Protein AF-0000000082998285 (afdb_homodimer)

Radius of gyration: 16.85 Å; Cα contacts (8 Å, |Δi|>4): 381; chains: 2; bounding box: 33×46×59 Å

Structure (mmCIF, N/CA/C/O backbone):
data_AF-0000000082998285-model_v1
#
loop_
_entity.id
_entity.type
_entity.pdbx_description
1 polymer 'ARF like GTPase 16'
#
loop_
_atom_site.group_PDB
_atom_site.id
_atom_site.type_symbol
_atom_site.label_atom_id
_atom_site.label_alt_id
_atom_site.label_comp_id
_atom_site.label_asym_id
_atom_site.label_entity_id
_atom_site.label_seq_id
_atom_site.pdbx_PDB_ins_code
_atom_site.Cartn_x
_atom_site.Cartn_y
_atom_site.Cartn_z
_atom_site.occupancy
_atom_site.B_iso_or_equiv
_atom_site.auth_seq_id
_atom_site.auth_comp_id
_atom_site.auth_asym_id
_atom_site.auth_atom_id
_atom_site.pdbx_PDB_model_num
ATOM 1 N N . MET A 1 1 ? 8.68 14.312 -29.672 1 20.17 1 MET A N 1
ATOM 2 C CA . MET A 1 1 ? 8.227 12.977 -29.281 1 20.17 1 MET A CA 1
ATOM 3 C C . MET A 1 1 ? 8.594 12.672 -27.844 1 20.17 1 MET A C 1
ATOM 5 O O . MET A 1 1 ? 9.781 12.602 -27.5 1 20.17 1 MET A O 1
ATOM 9 N N . GLY A 1 2 ? 8 13.211 -26.844 1 25.42 2 GLY A N 1
ATOM 10 C CA . GLY A 1 2 ? 8.289 13.148 -25.406 1 25.42 2 GLY A CA 1
ATOM 11 C C . GLY A 1 2 ? 8.438 11.727 -24.891 1 25.42 2 GLY A C 1
ATOM 12 O O . GLY A 1 2 ? 7.816 10.805 -25.422 1 25.42 2 GLY A O 1
ATOM 13 N N . PRO A 1 3 ? 9.656 11.297 -24.359 1 31 3 PRO A N 1
ATOM 14 C CA . PRO A 1 3 ? 9.938 9.906 -24.031 1 31 3 PRO A CA 1
ATOM 15 C C . PRO A 1 3 ? 8.766 9.219 -23.328 1 31 3 PRO A C 1
ATOM 17 O O . PRO A 1 3 ? 8.305 9.68 -22.281 1 31 3 PRO A O 1
ATOM 20 N N . ILE A 1 4 ? 7.668 9.031 -24 1 31.73 4 ILE A N 1
ATOM 21 C CA . ILE A 1 4 ? 6.578 8.188 -23.531 1 31.73 4 ILE A CA 1
ATOM 22 C C . ILE A 1 4 ? 7.145 6.984 -22.781 1 31.73 4 ILE A C 1
ATOM 24 O O . ILE A 1 4 ? 7.816 6.137 -23.375 1 31.73 4 ILE A O 1
ATOM 28 N N . TRP A 1 5 ? 7.766 7.266 -21.641 1 32.25 5 TRP A N 1
ATOM 29 C CA . TRP A 1 5 ? 8.156 6.234 -20.688 1 32.25 5 TRP A CA 1
ATOM 30 C C . TRP A 1 5 ? 7.285 4.988 -20.844 1 32.25 5 TRP A C 1
ATOM 32 O O . TRP A 1 5 ? 6.156 5.07 -21.328 1 32.25 5 TRP A O 1
ATOM 42 N N . HIS A 1 6 ? 7.809 3.764 -20.484 1 36.81 6 HIS A N 1
ATOM 43 C CA . HIS A 1 6 ? 7.754 2.314 -20.344 1 36.81 6 HIS A CA 1
ATOM 44 C C . HIS A 1 6 ? 6.434 1.878 -19.719 1 36.81 6 HIS A C 1
ATOM 46 O O . HIS A 1 6 ? 5.82 2.633 -18.953 1 36.81 6 HIS A O 1
ATOM 52 N N . SER A 1 7 ? 5.723 0.727 -20.125 1 41.59 7 SER A N 1
ATOM 53 C CA . SER A 1 7 ? 4.68 -0.276 -19.906 1 41.59 7 SER A CA 1
ATOM 54 C C . SER A 1 7 ? 4.527 -0.615 -18.438 1 41.59 7 SER A C 1
ATOM 56 O O . SER A 1 7 ? 5.312 -1.395 -17.891 1 41.59 7 SER A O 1
ATOM 58 N N . TYR A 1 8 ? 4.441 0.341 -17.688 1 43.94 8 TYR A N 1
ATOM 59 C CA . TYR A 1 8 ? 4.09 0.009 -16.312 1 43.94 8 TYR A CA 1
ATOM 60 C C . TYR A 1 8 ? 3.176 -1.21 -16.266 1 43.94 8 TYR A C 1
ATOM 62 O O . TYR A 1 8 ? 2.838 -1.697 -15.18 1 43.94 8 TYR A O 1
ATOM 70 N N . TYR A 1 9 ? 2.492 -1.484 -17.391 1 47.06 9 TYR A N 1
ATOM 71 C CA . TYR A 1 9 ? 1.429 -2.473 -17.531 1 47.06 9 TYR A CA 1
ATOM 72 C C . TYR A 1 9 ? 1.932 -3.869 -17.203 1 47.06 9 TYR A C 1
ATOM 74 O O . TYR A 1 9 ? 1.147 -4.82 -17.125 1 47.06 9 TYR A O 1
ATOM 82 N N . GLY A 1 10 ? 3.15 -3.838 -16.922 1 55.62 10 GLY A N 1
ATOM 83 C CA . GLY A 1 10 ? 3.596 -5.219 -16.797 1 55.62 10 GLY A CA 1
ATOM 84 C C . GLY A 1 10 ? 3.844 -5.629 -15.359 1 55.62 10 GLY A C 1
ATOM 85 O O . GLY A 1 10 ? 4.312 -6.738 -15.094 1 55.62 10 GLY A O 1
ATOM 86 N N . GLU A 1 11 ? 3.648 -4.551 -14.438 1 63.5 11 GLU A N 1
ATOM 87 C CA . GLU A 1 11 ? 4.082 -5.023 -13.125 1 63.5 11 GLU A CA 1
ATOM 88 C C . GLU A 1 11 ? 2.979 -5.824 -12.438 1 63.5 11 GLU A C 1
ATOM 90 O O . GLU A 1 11 ? 1.795 -5.516 -12.586 1 63.5 11 GLU A O 1
ATOM 95 N N . CYS A 1 12 ? 3.438 -6.789 -11.977 1 81 12 CYS A N 1
ATOM 96 C CA . CYS A 1 12 ? 2.562 -7.793 -11.375 1 81 12 CYS A CA 1
ATOM 97 C C . CYS A 1 12 ? 2.289 -7.473 -9.914 1 81 12 CYS A C 1
ATOM 99 O O . CYS A 1 12 ? 1.492 -8.156 -9.266 1 81 12 CYS A O 1
ATOM 101 N N . SER A 1 13 ? 2.912 -6.352 -9.398 1 92.62 13 SER A N 1
ATOM 102 C CA . SER A 1 13 ? 2.672 -5.867 -8.047 1 92.62 13 SER A CA 1
ATOM 103 C C . SER A 1 13 ? 2.477 -4.355 -8.023 1 92.62 13 SER A C 1
ATOM 105 O O . SER A 1 13 ? 2.797 -3.67 -8.992 1 92.62 13 SER A O 1
ATOM 107 N N . ALA A 1 14 ? 1.875 -3.863 -7.016 1 96.25 14 ALA A N 1
ATOM 108 C CA . ALA A 1 14 ? 1.722 -2.436 -6.746 1 96.25 14 ALA A CA 1
ATOM 109 C C . ALA A 1 14 ? 1.722 -2.156 -5.246 1 96.25 14 ALA A C 1
ATOM 111 O O . ALA A 1 14 ? 1.404 -3.037 -4.445 1 96.25 14 ALA A O 1
ATOM 112 N N . LEU A 1 15 ? 2.109 -0.97 -4.898 1 97.5 15 LEU A N 1
ATOM 113 C CA . LEU A 1 15 ? 2.18 -0.578 -3.494 1 97.5 15 LEU A CA 1
ATOM 114 C C . LEU A 1 15 ? 1.359 0.683 -3.24 1 97.5 15 LEU A C 1
ATOM 116 O O . LEU A 1 15 ? 1.441 1.646 -4.008 1 97.5 15 LEU A O 1
ATOM 120 N N . LEU A 1 16 ? 0.452 0.645 -2.279 1 98.19 16 LEU A N 1
ATOM 121 C CA . LEU A 1 16 ? -0.225 1.837 -1.78 1 98.19 16 LEU A CA 1
ATOM 122 C C . LEU A 1 16 ? 0.272 2.199 -0.384 1 98.19 16 LEU A C 1
ATOM 124 O O . LEU A 1 16 ? 0.322 1.344 0.503 1 98.19 16 LEU A O 1
ATOM 128 N N . PHE A 1 17 ? 0.727 3.383 -0.178 1 98.12 17 PHE A N 1
ATOM 129 C CA . PHE A 1 17 ? 1.186 3.908 1.103 1 98.12 17 PHE A CA 1
ATOM 130 C C . PHE A 1 17 ? 0.242 4.988 1.612 1 98.12 17 PHE A C 1
ATOM 132 O O . PHE A 1 17 ? 0.101 6.043 0.987 1 98.12 17 PHE A O 1
ATOM 139 N N . VAL A 1 18 ? -0.358 4.73 2.693 1 97.12 18 VAL A N 1
ATOM 140 C CA . VAL A 1 18 ? -1.381 5.629 3.215 1 97.12 18 VAL A CA 1
ATOM 141 C C . VAL A 1 18 ? -0.781 6.52 4.301 1 97.12 18 VAL A C 1
ATOM 143 O O . VAL A 1 18 ? -0.153 6.027 5.242 1 97.12 18 VAL A O 1
ATOM 146 N N . VAL A 1 19 ? -0.952 7.766 4.18 1 96.25 19 VAL A N 1
ATOM 147 C CA . VAL A 1 19 ? -0.502 8.781 5.125 1 96.25 19 VAL A CA 1
ATOM 148 C C . VAL A 1 19 ? -1.71 9.445 5.785 1 96.25 19 VAL A C 1
ATOM 150 O O . VAL A 1 19 ? -2.668 9.82 5.105 1 96.25 19 VAL A O 1
ATOM 153 N N . ASP A 1 20 ? -1.657 9.594 7.059 1 93.94 20 ASP A N 1
ATOM 154 C CA . ASP A 1 20 ? -2.689 10.336 7.773 1 93.94 20 ASP A CA 1
ATOM 155 C C . ASP A 1 20 ? -2.518 11.844 7.578 1 93.94 20 ASP A C 1
ATOM 157 O O . ASP A 1 20 ? -1.659 12.461 8.211 1 93.94 20 ASP A O 1
ATOM 161 N N . ALA A 1 21 ? -3.324 12.406 6.77 1 93.25 21 ALA A N 1
ATOM 162 C CA . ALA A 1 21 ? -3.199 13.82 6.422 1 93.25 21 ALA A CA 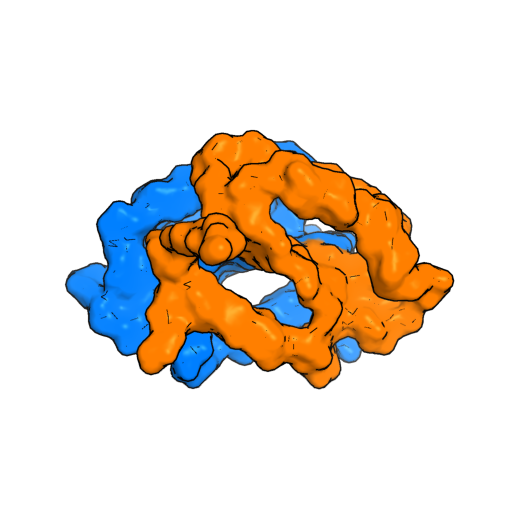1
ATOM 163 C C . ALA A 1 21 ? -3.795 14.703 7.516 1 93.25 21 ALA A C 1
ATOM 165 O O . ALA A 1 21 ? -3.646 15.93 7.48 1 93.25 21 ALA A O 1
ATOM 166 N N . ALA A 1 22 ? -4.461 14.133 8.492 1 91.75 22 ALA A N 1
ATOM 167 C CA . ALA A 1 22 ? -5.098 14.914 9.555 1 91.75 22 ALA A CA 1
ATOM 168 C C . ALA A 1 22 ? -4.133 15.148 10.711 1 91.75 22 ALA A C 1
ATOM 170 O O . ALA A 1 22 ? -4.441 15.898 11.641 1 91.75 22 ALA A O 1
ATOM 171 N N . ASP A 1 23 ? -2.943 14.586 10.648 1 91.44 23 ASP A N 1
ATOM 172 C CA . ASP A 1 23 ? -1.985 14.727 11.742 1 91.44 23 ASP A CA 1
ATOM 173 C C . ASP A 1 23 ? -0.609 15.133 11.219 1 91.44 23 ASP A C 1
ATOM 175 O O . ASP A 1 23 ? 0.275 14.281 11.062 1 91.44 23 ASP A O 1
ATOM 179 N N . PRO A 1 24 ? -0.449 16.422 11.109 1 91 24 PRO A N 1
ATOM 180 C CA . PRO A 1 24 ? 0.814 16.922 10.562 1 91 24 PRO A CA 1
ATOM 181 C C . PRO A 1 24 ? 2.023 16.5 11.398 1 91 24 PRO A C 1
ATOM 183 O O . PRO A 1 24 ? 3.148 16.469 10.891 1 91 24 PRO A O 1
ATOM 186 N N . THR A 1 25 ? 1.872 16.156 12.672 1 92.25 25 THR A N 1
ATOM 187 C CA . THR A 1 25 ? 2.988 15.797 13.539 1 92.25 25 THR A CA 1
ATOM 188 C C . THR A 1 25 ? 3.57 14.438 13.141 1 92.25 25 THR A C 1
ATOM 190 O O . THR A 1 25 ? 4.691 14.102 13.523 1 92.25 25 THR A O 1
ATOM 193 N N . GLN A 1 26 ? 2.828 13.68 12.383 1 91.19 26 GLN A N 1
ATOM 194 C CA . GLN A 1 26 ? 3.266 12.336 12.023 1 91.19 26 GLN A CA 1
ATOM 195 C C . GLN A 1 26 ? 3.74 12.281 10.578 1 91.19 26 GLN A C 1
ATOM 197 O O . GLN A 1 26 ? 4.285 11.266 10.133 1 91.19 26 GLN A O 1
ATOM 202 N N . VAL A 1 27 ? 3.611 13.367 9.828 1 93.06 27 VAL A N 1
ATOM 203 C CA . VAL A 1 27 ? 3.863 13.375 8.391 1 93.06 27 VAL A CA 1
ATOM 204 C C . VAL A 1 27 ? 5.348 13.125 8.125 1 93.06 27 VAL A C 1
ATOM 206 O O . VAL A 1 27 ? 5.699 12.383 7.199 1 93.06 27 VAL A O 1
ATOM 209 N N . SER A 1 28 ? 6.168 13.703 8.922 1 93.81 28 SER A N 1
ATOM 210 C CA . SER A 1 28 ? 7.605 13.508 8.742 1 93.81 28 SER A CA 1
ATOM 211 C C . SER A 1 28 ? 8 12.055 9.008 1 93.81 28 SER A C 1
ATOM 213 O O . SER A 1 28 ? 8.852 11.508 8.305 1 93.81 28 SER A O 1
ATOM 215 N N . SER A 1 29 ? 7.465 11.453 10.039 1 94.06 29 SER A N 1
ATOM 216 C CA . SER A 1 29 ? 7.711 10.039 10.312 1 94.06 29 SER A CA 1
ATOM 217 C C . SER A 1 29 ? 7.242 9.172 9.148 1 94.06 29 SER A C 1
ATOM 219 O O . SER A 1 29 ? 7.922 8.211 8.773 1 94.06 29 SER A O 1
ATOM 221 N N . SER A 1 30 ? 6.105 9.5 8.617 1 95.69 30 SER A N 1
ATOM 222 C CA . SER A 1 30 ? 5.578 8.773 7.465 1 95.69 30 SER A CA 1
ATOM 223 C C . SER A 1 30 ? 6.504 8.898 6.258 1 95.69 30 SER A C 1
ATOM 225 O O . SER A 1 30 ? 6.684 7.945 5.504 1 95.69 30 SER A O 1
ATOM 227 N N . CYS A 1 31 ? 7.027 10.07 6.109 1 96.88 31 CYS A N 1
ATOM 228 C CA . CYS A 1 31 ? 7.973 10.289 5.02 1 96.88 31 CYS A CA 1
ATOM 229 C C . CYS A 1 31 ? 9.164 9.352 5.137 1 96.88 31 CYS A C 1
ATOM 231 O O . CYS A 1 31 ? 9.555 8.719 4.156 1 96.88 31 CYS A O 1
ATOM 233 N N . VAL A 1 32 ? 9.766 9.242 6.285 1 96.25 32 VAL A N 1
ATOM 234 C CA . VAL A 1 32 ? 10.906 8.367 6.527 1 96.25 32 VAL A CA 1
ATOM 235 C C . VAL A 1 32 ? 10.523 6.918 6.227 1 96.25 32 VAL A C 1
ATOM 237 O O . VAL A 1 32 ? 11.297 6.176 5.621 1 96.25 32 VAL A O 1
ATOM 240 N N . GLN A 1 33 ? 9.383 6.555 6.641 1 96.5 33 GLN A N 1
ATOM 241 C CA . GLN A 1 33 ? 8.883 5.211 6.379 1 96.5 33 GLN A CA 1
ATOM 242 C C . GLN A 1 33 ? 8.797 4.934 4.883 1 96.5 33 GLN A C 1
ATOM 244 O O . GLN A 1 33 ? 9.312 3.918 4.402 1 96.5 33 GLN A O 1
ATOM 249 N N . LEU A 1 34 ? 8.203 5.887 4.16 1 97.38 34 LEU A N 1
ATOM 250 C CA . LEU A 1 34 ? 8.094 5.699 2.719 1 97.38 34 LEU A CA 1
ATOM 251 C C . LEU A 1 34 ? 9.477 5.621 2.074 1 97.38 34 LEU A C 1
ATOM 253 O O . LEU A 1 34 ? 9.719 4.754 1.231 1 97.38 34 LEU A O 1
ATOM 257 N N . LEU A 1 35 ? 10.352 6.492 2.471 1 97 35 LEU A N 1
ATOM 258 C CA . LEU A 1 35 ? 11.695 6.504 1.908 1 97 35 LEU A CA 1
ATOM 259 C C . LEU A 1 35 ? 12.391 5.164 2.139 1 97 35 LEU A C 1
ATOM 261 O O . LEU A 1 35 ? 13.102 4.672 1.263 1 97 35 LEU A O 1
ATOM 265 N N . SER A 1 36 ? 12.195 4.621 3.285 1 96.19 36 SER A N 1
ATOM 266 C CA . SER A 1 36 ? 12.797 3.322 3.584 1 96.19 36 SER A CA 1
ATOM 267 C C . SER A 1 36 ? 12.242 2.234 2.67 1 96.19 36 SER A C 1
ATOM 269 O O . SER A 1 36 ? 12.969 1.309 2.291 1 96.19 36 SER A O 1
ATOM 271 N N . VAL A 1 37 ? 11.008 2.279 2.344 1 95.88 37 VAL A N 1
ATOM 272 C CA . VAL A 1 37 ? 10.359 1.351 1.423 1 95.88 37 VAL A CA 1
ATOM 273 C C . VAL A 1 37 ? 10.938 1.527 0.02 1 95.88 37 VAL A C 1
ATOM 275 O O . VAL A 1 37 ? 11.336 0.552 -0.622 1 95.88 37 VAL A O 1
ATOM 278 N N . LEU A 1 38 ? 11.023 2.771 -0.374 1 96.31 38 LEU A N 1
ATOM 279 C CA . LEU A 1 38 ? 11.445 3.086 -1.734 1 96.31 38 LEU A CA 1
ATOM 280 C C . LEU A 1 38 ? 12.914 2.713 -1.946 1 96.31 38 LEU A C 1
ATOM 282 O O . LEU A 1 38 ? 13.352 2.537 -3.084 1 96.31 38 LEU A O 1
ATOM 286 N N . SER A 1 39 ? 13.586 2.596 -0.931 1 95.38 39 SER A N 1
ATOM 287 C CA . SER A 1 39 ? 15.008 2.289 -1.022 1 95.38 39 SER A CA 1
ATOM 288 C C . SER A 1 39 ? 15.242 0.792 -1.206 1 95.38 39 SER A C 1
ATOM 290 O O . SER A 1 39 ? 16.359 0.364 -1.493 1 95.38 39 SER A O 1
ATOM 292 N N . ALA A 1 40 ? 14.266 -0.034 -1.059 1 94.12 40 ALA A N 1
ATOM 293 C CA . ALA A 1 40 ? 14.383 -1.479 -1.239 1 94.12 40 ALA A CA 1
ATOM 294 C C . ALA A 1 40 ? 14.562 -1.835 -2.713 1 94.12 40 ALA A C 1
ATOM 296 O O . ALA A 1 40 ? 13.641 -1.652 -3.516 1 94.12 40 ALA A O 1
ATOM 297 N N . ALA A 1 41 ? 15.609 -2.492 -3.066 1 92.31 41 ALA A N 1
ATOM 298 C CA . ALA A 1 41 ? 15.992 -2.74 -4.453 1 92.31 41 ALA A CA 1
ATOM 299 C C . ALA A 1 41 ? 14.93 -3.561 -5.18 1 92.31 41 ALA A C 1
ATOM 301 O O . ALA A 1 41 ? 14.57 -3.256 -6.32 1 92.31 41 ALA A O 1
ATOM 302 N N . PRO A 1 42 ? 14.43 -4.559 -4.527 1 93.88 42 PRO A N 1
ATOM 303 C CA . PRO A 1 42 ? 13.453 -5.375 -5.254 1 93.88 42 PRO A CA 1
ATOM 304 C C . PRO A 1 42 ? 12.203 -4.59 -5.637 1 93.88 42 PRO A C 1
ATOM 306 O O . PRO A 1 42 ? 11.406 -5.055 -6.457 1 93.88 42 PRO A O 1
ATOM 309 N N . LEU A 1 43 ? 12.031 -3.482 -5.09 1 92.81 43 LEU A N 1
ATOM 310 C CA . LEU A 1 43 ? 10.836 -2.695 -5.352 1 92.81 43 LEU A CA 1
ATOM 311 C C . LEU A 1 43 ? 11.062 -1.718 -6.5 1 92.81 43 LEU A C 1
ATOM 313 O O . LEU A 1 43 ? 10.188 -0.92 -6.828 1 92.81 43 LEU A O 1
ATOM 317 N N . ALA A 1 44 ? 12.211 -2.004 -7.027 1 90.38 44 ALA A N 1
ATOM 318 C CA . ALA A 1 44 ? 12.508 -1.093 -8.133 1 90.38 44 ALA A CA 1
ATOM 319 C C . ALA A 1 44 ? 11.461 -1.208 -9.234 1 90.38 44 ALA A C 1
ATOM 321 O O . ALA A 1 44 ? 10.969 -2.303 -9.516 1 90.38 44 ALA A O 1
ATOM 322 N N . SER A 1 45 ? 10.828 -0.232 -9.68 1 89.69 45 SER A N 1
ATOM 323 C CA . SER A 1 45 ? 9.906 -0.087 -10.805 1 89.69 45 SER A CA 1
ATOM 324 C C . SER A 1 45 ? 8.477 -0.383 -10.383 1 89.69 45 SER A C 1
ATOM 326 O O . SER A 1 45 ? 7.543 -0.238 -11.18 1 89.69 45 SER A O 1
ATOM 328 N N . VAL A 1 46 ? 8.352 -1.058 -9.164 1 94.38 46 VAL A N 1
ATOM 329 C CA . VAL A 1 46 ? 6.996 -1.293 -8.672 1 94.38 46 VAL A CA 1
ATOM 330 C C . VAL A 1 46 ? 6.262 0.039 -8.516 1 94.38 46 VAL A C 1
ATOM 332 O O . VAL A 1 46 ? 6.73 0.932 -7.809 1 94.38 46 VAL A O 1
ATOM 335 N N . PRO A 1 47 ? 5.145 0.179 -9.172 1 96.31 47 PRO A N 1
ATOM 336 C CA . PRO A 1 47 ? 4.41 1.438 -9.023 1 96.31 47 PRO A CA 1
ATOM 337 C C . PRO A 1 47 ? 3.943 1.683 -7.59 1 96.31 47 PRO A C 1
ATOM 339 O O . PRO A 1 47 ? 3.506 0.749 -6.91 1 96.31 47 PRO A O 1
ATOM 342 N N . VAL A 1 48 ? 4.035 2.949 -7.164 1 97.25 48 VAL A N 1
ATOM 343 C CA . VAL A 1 48 ? 3.672 3.326 -5.801 1 97.25 48 VAL A CA 1
ATOM 344 C C . VAL A 1 48 ? 2.617 4.43 -5.836 1 97.25 48 VAL A C 1
ATOM 346 O O . VAL A 1 48 ? 2.781 5.434 -6.535 1 97.25 48 VAL A O 1
ATOM 349 N N . LEU A 1 49 ? 1.546 4.215 -5.176 1 98 49 LEU A N 1
ATOM 350 C CA . LEU A 1 49 ? 0.503 5.211 -4.969 1 98 49 LEU A CA 1
ATOM 351 C C . LEU A 1 49 ? 0.529 5.73 -3.533 1 98 49 LEU A C 1
ATOM 353 O O . LEU A 1 49 ? 0.34 4.961 -2.588 1 98 49 LEU A O 1
ATOM 357 N N . VAL A 1 50 ? 0.79 6.996 -3.332 1 98.38 50 VAL A N 1
ATOM 358 C CA . VAL A 1 50 ? 0.75 7.613 -2.012 1 98.38 50 VAL A CA 1
ATOM 359 C C . VAL A 1 50 ? -0.617 8.25 -1.78 1 98.38 50 VAL A C 1
ATOM 361 O O . VAL A 1 50 ? -1.052 9.102 -2.562 1 98.38 50 VAL A O 1
ATOM 364 N N . LEU A 1 51 ? -1.286 7.824 -0.791 1 97.62 51 LEU A N 1
ATOM 365 C CA . LEU A 1 51 ? -2.611 8.336 -0.455 1 97.62 51 LEU A CA 1
ATOM 366 C C . LEU A 1 51 ? -2.553 9.242 0.767 1 97.62 51 LEU A C 1
ATOM 368 O O . LEU A 1 51 ? -2.221 8.797 1.866 1 97.62 51 LEU A O 1
ATOM 372 N N . PHE A 1 52 ? -2.791 10.5 0.593 1 96.94 52 PHE A N 1
ATOM 373 C CA . PHE A 1 52 ? -3.07 11.367 1.735 1 96.94 52 PHE A CA 1
ATOM 374 C C . PHE A 1 52 ? -4.523 11.227 2.17 1 96.94 52 PHE A C 1
ATOM 376 O O . PHE A 1 52 ? -5.422 11.797 1.545 1 96.94 52 PHE A O 1
ATOM 383 N N . ASN A 1 53 ? -4.691 10.5 3.252 1 94.81 53 ASN A N 1
ATOM 384 C CA . ASN A 1 53 ? -6.02 10.078 3.688 1 94.81 53 ASN A CA 1
ATOM 385 C C . ASN A 1 53 ? -6.559 10.977 4.797 1 94.81 53 ASN A C 1
ATOM 387 O O . ASN A 1 53 ? -5.824 11.812 5.336 1 94.81 53 ASN A O 1
ATOM 391 N N . LYS A 1 54 ? -7.809 10.938 5.109 1 94.88 54 LYS A N 1
ATOM 392 C CA . LYS A 1 54 ? -8.539 11.68 6.133 1 94.88 54 LYS A CA 1
ATOM 393 C C . LYS A 1 54 ? -8.625 13.164 5.785 1 94.88 54 LYS A C 1
ATOM 395 O O . LYS A 1 54 ? -8.547 14.023 6.668 1 94.88 54 LYS A O 1
ATOM 400 N N . ILE A 1 55 ? -8.688 13.438 4.508 1 94.38 55 ILE A N 1
ATOM 401 C CA . ILE A 1 55 ? -8.742 14.828 4.082 1 94.38 55 ILE A CA 1
ATOM 402 C C . ILE A 1 55 ? -10.086 15.438 4.465 1 94.38 55 ILE A C 1
ATOM 404 O O . ILE A 1 55 ? -10.289 16.641 4.352 1 94.38 55 ILE A O 1
ATOM 408 N N . ASP A 1 56 ? -11.062 14.625 4.895 1 93.44 56 ASP A N 1
ATOM 409 C CA . ASP A 1 56 ? -12.359 15.094 5.371 1 93.44 56 ASP A CA 1
ATOM 410 C C . ASP A 1 56 ? -12.227 15.781 6.727 1 93.44 56 ASP A C 1
ATOM 412 O O . ASP A 1 56 ? -13.125 16.516 7.141 1 93.44 56 ASP A O 1
ATOM 416 N N . LEU A 1 57 ? -11.18 15.453 7.441 1 92.38 57 LEU A N 1
ATOM 417 C CA . LEU A 1 57 ? -10.984 16 8.781 1 92.38 57 LEU A CA 1
ATOM 418 C C . LEU A 1 57 ? -10.258 17.344 8.719 1 92.38 57 LEU A C 1
ATOM 420 O O . LEU A 1 57 ? -9.383 17.547 7.879 1 92.38 57 LEU A O 1
ATOM 424 N N . PRO A 1 58 ? -10.617 18.234 9.609 1 92.44 58 PRO A N 1
ATOM 425 C CA . PRO A 1 58 ? -9.922 19.531 9.656 1 92.44 58 PRO A CA 1
ATOM 426 C C . PRO A 1 58 ? -8.461 19.391 10.086 1 92.44 58 PRO A C 1
ATOM 428 O O . PRO A 1 58 ? -8.133 18.531 10.898 1 92.44 58 PRO A O 1
ATOM 431 N N . CYS A 1 59 ? -7.602 20.172 9.484 1 92.75 59 CYS A N 1
ATOM 432 C CA . CYS A 1 59 ? -6.18 20.266 9.789 1 92.75 59 CYS A CA 1
ATOM 433 C C . CYS A 1 59 ? -5.672 21.688 9.625 1 92.75 59 CYS A C 1
ATOM 435 O O . CYS A 1 59 ? -6.148 22.422 8.75 1 92.75 59 CYS A O 1
ATOM 437 N N . TYR A 1 60 ? -4.832 22.062 10.492 1 93.06 60 TYR A N 1
ATOM 438 C CA . TYR A 1 60 ? -4.309 23.422 10.422 1 93.06 60 TYR A CA 1
ATOM 439 C C . TYR A 1 60 ? -3.416 23.594 9.195 1 93.06 60 TYR A C 1
ATOM 441 O O . TYR A 1 60 ? -3.117 24.719 8.797 1 93.06 60 TYR A O 1
ATOM 449 N N . MET A 1 61 ? -2.934 22.578 8.57 1 93.81 61 MET A N 1
ATOM 450 C CA . MET A 1 61 ? -2.16 22.609 7.332 1 93.81 61 MET A CA 1
ATOM 451 C C . MET A 1 61 ? -3.02 22.188 6.145 1 93.81 61 MET A C 1
ATOM 453 O O . MET A 1 61 ? -3.834 21.266 6.258 1 93.81 61 MET A O 1
ATOM 457 N N . SER A 1 62 ? -2.814 22.891 5.043 1 94.12 62 SER A N 1
ATOM 458 C CA . SER A 1 62 ? -3.441 22.438 3.809 1 94.12 62 SER A CA 1
ATOM 459 C C . SER A 1 62 ? -2.791 21.156 3.299 1 94.12 62 SER A C 1
ATOM 461 O O . SER A 1 62 ? -1.687 20.812 3.721 1 94.12 62 SER A O 1
ATOM 463 N N . VAL A 1 63 ? -3.502 20.469 2.367 1 92 63 VAL A N 1
ATOM 464 C CA . VAL A 1 63 ? -2.947 19.25 1.787 1 92 63 VAL A CA 1
ATOM 465 C C . VAL A 1 63 ? -1.658 19.578 1.035 1 92 63 VAL A C 1
ATOM 467 O O . VAL A 1 63 ? -0.703 18.812 1.059 1 92 63 VAL A O 1
ATOM 470 N N . MET A 1 64 ? -1.67 20.734 0.404 1 94.56 64 MET A N 1
ATOM 471 C CA . MET A 1 64 ? -0.474 21.172 -0.308 1 94.56 64 MET A CA 1
ATOM 472 C C . MET A 1 64 ? 0.698 21.344 0.652 1 94.56 64 MET A C 1
ATOM 474 O O . MET A 1 64 ? 1.815 20.922 0.359 1 94.56 64 MET A O 1
ATOM 478 N N . GLU A 1 65 ? 0.461 21.953 1.744 1 96.25 65 GLU A N 1
ATOM 479 C CA . GLU A 1 65 ? 1.484 22.109 2.771 1 96.25 65 GLU A CA 1
ATOM 480 C C . GLU A 1 65 ? 1.951 20.766 3.305 1 96.25 65 GLU A C 1
ATOM 482 O O . GLU A 1 65 ? 3.143 20.562 3.545 1 96.25 65 GLU A O 1
ATOM 487 N N . MET A 1 66 ? 1.092 19.891 3.477 1 95.12 66 MET A N 1
ATOM 488 C CA . MET A 1 66 ? 1.429 18.562 3.961 1 95.12 66 MET A CA 1
ATOM 489 C C . MET A 1 66 ? 2.328 17.828 2.967 1 95.12 66 MET A C 1
ATOM 491 O O . MET A 1 66 ? 3.318 17.203 3.357 1 95.12 66 MET A O 1
ATOM 495 N N . LYS A 1 67 ? 1.95 17.922 1.704 1 96.31 67 LYS A N 1
ATOM 496 C CA . LYS A 1 67 ? 2.764 17.297 0.66 1 96.31 67 LYS A CA 1
ATOM 497 C C . LYS A 1 67 ? 4.176 17.875 0.652 1 96.31 67 LYS A C 1
ATOM 499 O O . LYS A 1 67 ? 5.148 17.156 0.442 1 96.31 67 LYS A O 1
ATOM 504 N N . SER A 1 68 ? 4.199 19.172 0.866 1 96.94 68 SER A N 1
ATOM 505 C CA . SER A 1 68 ? 5.5 19.828 0.95 1 96.94 68 SER A CA 1
ATOM 506 C C . SER A 1 68 ? 6.297 19.328 2.148 1 96.94 68 SER A C 1
ATOM 508 O O . SER A 1 68 ? 7.48 19 2.023 1 96.94 68 SER A O 1
ATOM 510 N N . LEU A 1 69 ? 5.621 19.281 3.311 1 95.69 69 LEU A N 1
ATOM 511 C CA . LEU A 1 69 ? 6.258 18.766 4.516 1 95.69 69 LEU A CA 1
ATOM 512 C C . LEU A 1 69 ? 6.703 17.328 4.32 1 95.69 69 LEU A C 1
ATOM 514 O O . LEU A 1 69 ? 7.738 16.906 4.848 1 95.69 69 LEU A O 1
ATOM 518 N N . PHE A 1 70 ? 6.016 16.562 3.529 1 96.88 70 PHE A N 1
ATOM 519 C CA . PHE A 1 70 ? 6.293 15.164 3.205 1 96.88 70 PHE A CA 1
ATOM 520 C C . PHE A 1 70 ? 7.387 15.055 2.15 1 96.88 70 PHE A C 1
ATOM 522 O O . PHE A 1 70 ? 7.816 13.953 1.801 1 96.88 70 PHE A O 1
ATOM 529 N N . HIS A 1 71 ? 7.82 16.141 1.559 1 97.12 71 HIS A N 1
ATOM 530 C CA . HIS A 1 71 ? 8.852 16.219 0.532 1 97.12 71 HIS A CA 1
ATOM 531 C C . HIS A 1 71 ? 8.461 15.422 -0.705 1 97.12 71 HIS A C 1
ATOM 533 O O . HIS A 1 71 ? 9.289 14.711 -1.28 1 97.12 71 HIS A O 1
ATOM 539 N N . MET A 1 72 ? 7.223 15.562 -1.063 1 97.06 72 MET A N 1
ATOM 540 C CA . MET A 1 72 ? 6.715 14.75 -2.166 1 97.06 72 MET A CA 1
ATOM 541 C C . MET A 1 72 ? 7.445 15.078 -3.465 1 97.06 72 MET A C 1
ATOM 543 O O . MET A 1 72 ? 7.746 14.18 -4.254 1 97.06 72 MET A O 1
ATOM 547 N N . GLN A 1 73 ? 7.695 16.344 -3.711 1 96.44 73 GLN A N 1
ATOM 548 C CA . GLN A 1 73 ? 8.391 16.734 -4.934 1 96.44 73 GLN A CA 1
ATOM 549 C C . GLN A 1 73 ? 9.766 16.078 -5.023 1 96.44 73 GLN A C 1
ATOM 551 O O . GLN A 1 73 ? 10.141 15.562 -6.078 1 96.44 73 GLN A O 1
ATOM 556 N N . ASP A 1 74 ? 10.508 16.062 -3.977 1 97.06 74 ASP A N 1
ATOM 557 C CA . ASP A 1 74 ? 11.82 15.43 -3.924 1 97.06 74 ASP A CA 1
ATOM 558 C C . ASP A 1 74 ? 11.711 13.922 -4.152 1 97.06 74 ASP A C 1
ATOM 560 O O . ASP A 1 74 ? 12.508 13.344 -4.883 1 97.06 74 ASP A O 1
ATOM 564 N N . ILE A 1 75 ? 10.742 13.336 -3.525 1 97 75 ILE A N 1
ATOM 565 C CA . ILE A 1 75 ? 10.539 11.898 -3.631 1 97 75 ILE A CA 1
ATOM 566 C C . ILE A 1 75 ? 10.227 11.523 -5.078 1 97 75 ILE A C 1
ATOM 568 O O . ILE A 1 75 ? 10.844 10.617 -5.641 1 97 75 ILE A O 1
ATOM 572 N N . VAL A 1 76 ? 9.352 12.25 -5.711 1 96.12 76 VAL A N 1
ATOM 573 C CA . VAL A 1 76 ? 8.953 11.969 -7.09 1 96.12 76 VAL A CA 1
ATOM 574 C C . VAL A 1 76 ? 10.156 12.133 -8.016 1 96.12 76 VAL A C 1
ATOM 576 O O . VAL A 1 76 ? 10.344 11.352 -8.953 1 96.12 76 VAL A O 1
ATOM 579 N N . SER A 1 77 ? 10.977 13.07 -7.754 1 95.75 77 SER A N 1
ATOM 580 C CA . SER A 1 77 ? 12.109 13.391 -8.617 1 95.75 77 SER A CA 1
ATOM 581 C C . SER A 1 77 ? 13.219 12.352 -8.484 1 95.75 77 SER A C 1
ATOM 583 O O . SER A 1 77 ? 13.969 12.117 -9.43 1 95.75 77 SER A O 1
ATOM 585 N N . CYS A 1 78 ? 13.312 11.688 -7.387 1 94.69 78 CYS A N 1
ATOM 586 C CA . CYS A 1 78 ? 14.469 10.836 -7.121 1 94.69 78 CYS A CA 1
ATOM 587 C C . CYS A 1 78 ? 14.094 9.367 -7.164 1 94.69 78 CYS A C 1
ATOM 589 O O . CYS A 1 78 ? 14.953 8.5 -7.34 1 94.69 78 CYS A O 1
ATOM 591 N N . ALA A 1 79 ? 12.852 9.07 -6.949 1 94.75 79 ALA A N 1
ATOM 592 C CA . ALA A 1 79 ? 12.414 7.672 -6.887 1 94.75 79 ALA A CA 1
ATOM 593 C C . ALA A 1 79 ? 12.594 6.984 -8.234 1 94.75 79 ALA A C 1
ATOM 595 O O . ALA A 1 79 ? 12.438 7.609 -9.289 1 94.75 79 ALA A O 1
ATOM 596 N N . THR A 1 80 ? 12.969 5.711 -8.234 1 94.5 80 THR A N 1
ATOM 597 C CA . THR A 1 80 ? 13.023 4.887 -9.438 1 94.5 80 THR A CA 1
ATOM 598 C C . THR A 1 80 ? 11.648 4.316 -9.766 1 94.5 80 THR A C 1
ATOM 600 O O . THR A 1 80 ? 11.391 3.926 -10.906 1 94.5 80 THR A O 1
ATOM 603 N N . GLN A 1 81 ? 10.859 4.25 -8.766 1 94.88 81 GLN A N 1
ATOM 604 C CA . GLN A 1 81 ? 9.492 3.771 -8.938 1 94.88 81 GLN A CA 1
ATOM 605 C C . GLN A 1 81 ? 8.594 4.859 -9.523 1 94.88 81 GLN A C 1
ATOM 607 O O . GLN A 1 81 ? 8.758 6.043 -9.211 1 94.88 81 GLN A O 1
ATOM 612 N N . PRO A 1 82 ? 7.676 4.512 -10.422 1 94.94 82 PRO A N 1
ATOM 613 C CA . PRO A 1 82 ? 6.602 5.461 -10.703 1 94.94 82 PRO A CA 1
ATOM 614 C C . PRO A 1 82 ? 5.781 5.812 -9.461 1 94.94 82 PRO A C 1
ATOM 616 O O . PRO A 1 82 ? 5.273 4.918 -8.781 1 94.94 82 PRO A O 1
ATOM 619 N N . ILE A 1 83 ? 5.605 7.102 -9.164 1 97.12 83 ILE A N 1
ATOM 620 C CA . ILE A 1 83 ? 4.895 7.539 -7.973 1 97.12 83 ILE A CA 1
ATOM 621 C C . ILE A 1 83 ? 3.672 8.359 -8.367 1 97.12 83 ILE A C 1
ATOM 623 O O . ILE A 1 83 ? 3.773 9.289 -9.18 1 97.12 83 ILE A O 1
ATOM 627 N N . THR A 1 84 ? 2.582 8.023 -7.926 1 97.25 84 THR A N 1
ATOM 628 C CA . THR A 1 84 ? 1.345 8.781 -8.062 1 97.25 84 THR A CA 1
ATOM 629 C C . THR A 1 84 ? 0.823 9.211 -6.695 1 97.25 84 THR A C 1
ATOM 631 O O . THR A 1 84 ? 1.014 8.508 -5.699 1 97.25 84 THR A O 1
ATOM 634 N N . ILE A 1 85 ? 0.185 10.391 -6.664 1 98 85 ILE A N 1
ATOM 635 C CA . ILE A 1 85 ? -0.326 10.938 -5.41 1 98 85 ILE A CA 1
ATOM 636 C C . ILE A 1 85 ? -1.83 11.172 -5.527 1 98 85 ILE A C 1
ATOM 638 O O . ILE A 1 85 ? -2.303 11.734 -6.516 1 98 85 ILE A O 1
ATOM 642 N N . LEU A 1 86 ? -2.545 10.781 -4.508 1 97.81 86 LEU A N 1
ATOM 643 C CA . LEU A 1 86 ? -3.977 11.055 -4.473 1 97.81 86 LEU A CA 1
ATOM 644 C C . LEU A 1 86 ? -4.41 11.484 -3.074 1 97.81 86 LEU A C 1
ATOM 646 O O . LEU A 1 86 ? -3.805 11.086 -2.078 1 97.81 86 LEU A O 1
ATOM 650 N N . GLU A 1 87 ? -5.43 12.312 -3.059 1 97.38 87 GLU A N 1
ATOM 651 C CA . GLU A 1 87 ? -6.105 12.711 -1.826 1 97.38 87 GLU A CA 1
ATOM 652 C C . GLU A 1 87 ? -7.379 11.898 -1.609 1 97.38 87 GLU A C 1
ATOM 654 O O . GLU A 1 87 ? -8.211 11.789 -2.512 1 97.38 87 GLU A O 1
ATOM 659 N N . THR A 1 88 ? -7.52 11.336 -0.352 1 96.44 88 THR A N 1
ATOM 660 C CA . THR A 1 88 ? -8.656 10.445 -0.15 1 96.44 88 THR A CA 1
ATOM 661 C C . THR A 1 88 ? -9.281 10.672 1.221 1 96.44 88 THR A C 1
ATOM 663 O O . THR A 1 88 ? -8.68 11.289 2.094 1 96.44 88 THR A O 1
ATOM 666 N N . SER A 1 89 ? -10.492 10.242 1.356 1 95.38 89 SER A N 1
ATOM 667 C CA . SER A 1 89 ? -11.195 10.039 2.615 1 95.38 89 SER A CA 1
ATOM 668 C C . SER A 1 89 ? -11.875 8.672 2.656 1 95.38 89 SER A C 1
ATOM 670 O O . SER A 1 89 ? -12.852 8.438 1.942 1 95.38 89 SER A O 1
ATOM 672 N N . ALA A 1 90 ? -11.391 7.797 3.479 1 91.88 90 ALA A N 1
ATOM 673 C CA . ALA A 1 90 ? -12 6.477 3.625 1 91.88 90 ALA A CA 1
ATOM 674 C C . ALA A 1 90 ? -13.398 6.582 4.23 1 91.88 90 ALA A C 1
ATOM 676 O O . ALA A 1 90 ? -14.234 5.695 4.031 1 91.88 90 ALA A O 1
ATOM 677 N N . ARG A 1 91 ? -13.578 7.609 4.895 1 90.56 91 ARG A N 1
ATOM 678 C CA . ARG A 1 91 ? -14.859 7.805 5.566 1 90.56 91 ARG A CA 1
ATOM 679 C C . ARG A 1 91 ? -15.93 8.266 4.586 1 90.56 91 ARG A C 1
ATOM 681 O O . ARG A 1 91 ? -17.031 7.699 4.543 1 90.56 91 ARG A O 1
ATOM 688 N N . ASP A 1 92 ? -15.602 9.25 3.723 1 92.5 92 ASP A N 1
ATOM 689 C CA . ASP A 1 92 ? -16.594 9.844 2.832 1 92.5 92 ASP A CA 1
ATOM 690 C C . ASP A 1 92 ? -16.5 9.25 1.427 1 92.5 92 ASP A C 1
ATOM 692 O O . ASP A 1 92 ? -17.344 9.523 0.57 1 92.5 92 ASP A O 1
ATOM 696 N N . GLY A 1 93 ? -15.484 8.578 1.181 1 91.62 93 GLY A N 1
ATOM 697 C CA . GLY A 1 93 ? -15.32 7.957 -0.125 1 91.62 93 GLY A CA 1
ATOM 698 C C . GLY A 1 93 ? -14.617 8.852 -1.127 1 91.62 93 GLY A C 1
ATOM 699 O O . GLY A 1 93 ? -14.469 8.484 -2.295 1 91.62 93 GLY A O 1
ATOM 700 N N . THR A 1 94 ? -14.211 10.008 -0.674 1 95 94 THR A N 1
ATOM 701 C CA . THR A 1 94 ? -13.508 10.93 -1.564 1 95 94 THR A CA 1
ATOM 702 C C . THR A 1 94 ? -12.234 10.289 -2.113 1 95 94 THR A C 1
ATOM 704 O O . THR A 1 94 ? -11.461 9.688 -1.362 1 95 94 THR A O 1
ATOM 707 N N . GLY A 1 95 ? -12.062 10.375 -3.527 1 96.25 95 GLY A N 1
ATOM 708 C CA . GLY A 1 95 ? -10.828 9.945 -4.164 1 96.25 95 GLY A CA 1
ATOM 709 C C . GLY A 1 95 ? -10.773 8.445 -4.418 1 96.25 95 GLY A C 1
ATOM 710 O O . GLY A 1 95 ? -9.891 7.961 -5.121 1 96.25 95 GLY A O 1
ATOM 711 N N . LEU A 1 96 ? -11.664 7.641 -3.914 1 93.62 96 LEU A N 1
ATOM 712 C CA . LEU A 1 96 ? -11.609 6.184 -3.99 1 93.62 96 LEU A CA 1
ATOM 713 C C . LEU A 1 96 ? -11.805 5.707 -5.426 1 93.62 96 LEU A C 1
ATOM 715 O O . LEU A 1 96 ? -11.195 4.715 -5.844 1 93.62 96 LEU A O 1
ATOM 719 N N . ALA A 1 97 ? -12.672 6.348 -6.102 1 94.69 97 ALA A N 1
ATOM 720 C CA . ALA A 1 97 ? -12.852 6.004 -7.508 1 94.69 97 ALA A CA 1
ATOM 721 C C . ALA A 1 97 ? -11.539 6.141 -8.281 1 94.69 97 ALA A C 1
ATOM 723 O O . ALA A 1 97 ? -11.211 5.297 -9.109 1 94.69 97 ALA A O 1
ATOM 724 N N . ASP A 1 98 ? -10.812 7.164 -8.039 1 96.69 98 ASP A N 1
ATOM 725 C CA . ASP A 1 98 ? -9.523 7.387 -8.688 1 96.69 98 ASP A CA 1
ATOM 726 C C . ASP A 1 98 ? -8.508 6.312 -8.289 1 96.69 98 ASP A C 1
ATOM 728 O O . ASP A 1 98 ? -7.684 5.895 -9.102 1 96.69 98 ASP A O 1
ATOM 732 N N . VAL A 1 99 ? -8.516 5.887 -7.078 1 95.94 99 VAL A N 1
ATOM 733 C CA . VAL A 1 99 ? -7.641 4.82 -6.602 1 95.94 99 VAL A CA 1
ATOM 734 C C . VAL A 1 99 ? -7.906 3.539 -7.387 1 95.94 99 VAL A C 1
ATOM 736 O O . VAL A 1 99 ? -6.977 2.887 -7.863 1 95.94 99 VAL A O 1
ATOM 739 N N . LEU A 1 100 ? -9.188 3.193 -7.52 1 93.31 100 LEU A N 1
ATOM 740 C CA . LEU A 1 100 ? -9.562 1.989 -8.25 1 93.31 100 LEU A CA 1
ATOM 741 C C . LEU A 1 100 ? -9.148 2.092 -9.719 1 93.31 100 LEU A C 1
ATOM 743 O O . LEU A 1 100 ? -8.656 1.12 -10.297 1 93.31 100 LEU A O 1
ATOM 747 N N . GLN A 1 101 ? -9.406 3.242 -10.242 1 93.88 101 GLN A N 1
ATOM 748 C CA . GLN A 1 101 ? -8.969 3.463 -11.617 1 93.88 101 GLN A CA 1
ATOM 749 C C . GLN A 1 101 ? -7.461 3.287 -11.75 1 93.88 101 GLN A C 1
ATOM 751 O O . GLN A 1 101 ? -6.984 2.686 -12.719 1 93.88 101 GLN A O 1
ATOM 756 N N . TRP A 1 102 ? -6.742 3.857 -10.836 1 94.81 102 TRP A N 1
ATOM 757 C CA . TRP A 1 102 ? -5.289 3.705 -10.82 1 94.81 102 TRP A CA 1
ATOM 758 C C . TRP A 1 102 ? -4.895 2.234 -10.75 1 94.81 102 TRP A C 1
ATOM 760 O O . TRP A 1 102 ? -4.008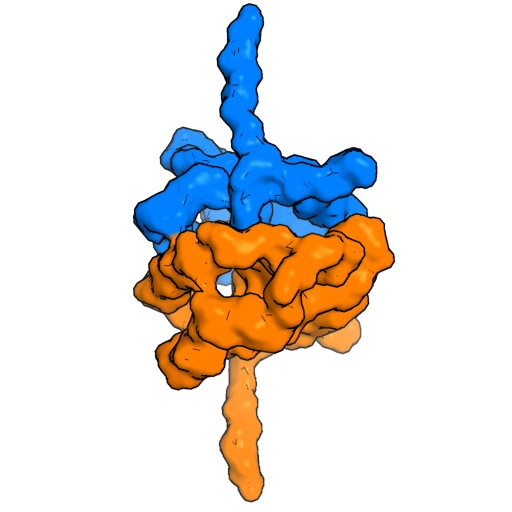 1.787 -11.477 1 94.81 102 TRP A O 1
ATOM 770 N N . LEU A 1 103 ? -5.516 1.444 -9.93 1 92.38 103 LEU A N 1
ATOM 771 C CA . LEU A 1 103 ? -5.227 0.022 -9.789 1 92.38 103 LEU A CA 1
ATOM 772 C C . LEU A 1 103 ? -5.48 -0.719 -11.094 1 92.38 103 LEU A C 1
ATOM 774 O O . LEU A 1 103 ? -4.676 -1.56 -11.508 1 92.38 103 LEU A O 1
ATOM 778 N N . ARG A 1 104 ? -6.559 -0.414 -11.688 1 89.62 104 ARG A N 1
ATOM 779 C CA . ARG A 1 104 ? -6.906 -1.053 -12.953 1 89.62 104 ARG A CA 1
ATOM 780 C C . ARG A 1 104 ? -5.883 -0.721 -14.031 1 89.62 104 ARG A C 1
ATOM 782 O O . ARG A 1 104 ? -5.496 -1.59 -14.812 1 89.62 104 ARG A O 1
ATOM 789 N N . ALA A 1 105 ? -5.492 0.55 -14.047 1 89.38 105 ALA A N 1
ATOM 790 C CA . ALA A 1 105 ? -4.535 0.998 -15.055 1 89.38 105 ALA A CA 1
ATOM 791 C C . ALA A 1 105 ? -3.164 0.371 -14.828 1 89.38 105 ALA A C 1
ATOM 793 O O . ALA A 1 105 ? -2.455 0.051 -15.789 1 89.38 105 ALA A O 1
ATOM 794 N N . THR A 1 106 ? -2.77 0.237 -13.57 1 86.88 106 THR A N 1
ATOM 795 C CA . THR A 1 106 ? -1.459 -0.284 -13.195 1 86.88 106 THR A CA 1
ATOM 796 C C . THR A 1 106 ? -1.369 -1.779 -13.484 1 86.88 106 THR A C 1
ATOM 798 O O . THR A 1 106 ? -0.313 -2.277 -13.883 1 86.88 106 THR A O 1
ATOM 801 N N . HIS A 1 107 ? -2.408 -2.594 -13.328 1 79.12 107 HIS A N 1
ATOM 802 C CA . HIS A 1 107 ? -2.377 -4.047 -13.469 1 79.12 107 HI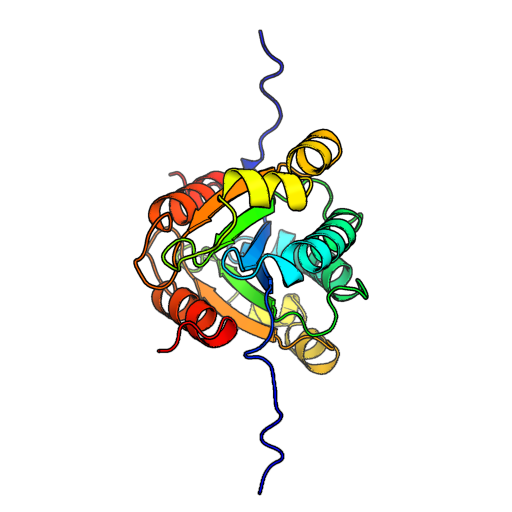S A CA 1
ATOM 803 C C . HIS A 1 107 ? -3.029 -4.488 -14.773 1 79.12 107 HIS A C 1
ATOM 805 O O . HIS A 1 107 ? -3.107 -5.684 -15.062 1 79.12 107 HIS A O 1
ATOM 811 N N . GLY A 1 108 ? -3.117 -3.633 -15.562 1 66.19 108 GLY A N 1
ATOM 812 C CA . GLY A 1 108 ? -3.592 -3.986 -16.891 1 66.19 108 GLY A CA 1
ATOM 813 C C . GLY A 1 108 ? -5.02 -4.492 -16.891 1 66.19 108 GLY A C 1
ATOM 814 O O . GLY A 1 108 ? -5.367 -5.371 -17.688 1 66.19 108 GLY A O 1
ATOM 815 N N . ASP A 1 109 ? -5.785 -4.352 -15.883 1 57.72 109 ASP A N 1
ATOM 816 C CA . ASP A 1 109 ? -7.172 -4.801 -15.922 1 57.72 109 ASP A CA 1
ATOM 817 C C . ASP A 1 109 ? -8.016 -3.895 -16.812 1 57.72 109 ASP A C 1
ATOM 819 O O . ASP A 1 109 ? -9.211 -3.721 -16.578 1 57.72 109 ASP A O 1
ATOM 823 N N . ASN A 1 110 ? -7.348 -3.143 -17.672 1 47.78 110 ASN A N 1
ATOM 824 C CA . ASN A 1 110 ? -8.078 -2.158 -18.453 1 47.78 110 ASN A CA 1
ATOM 825 C C . ASN A 1 110 ? -9.008 -2.826 -19.469 1 47.78 110 ASN A C 1
ATOM 827 O O . ASN A 1 110 ? -9.789 -2.152 -20.141 1 47.78 110 ASN A O 1
ATOM 831 N N . ASN A 1 111 ? -8.93 -4.098 -19.703 1 41.31 111 ASN A N 1
ATOM 832 C CA . ASN A 1 111 ? -9.773 -4.477 -20.828 1 41.31 111 ASN A CA 1
ATOM 833 C C . ASN A 1 111 ? -11.25 -4.492 -20.438 1 41.31 111 ASN A C 1
ATOM 835 O O . ASN A 1 111 ? -11.609 -4.922 -19.344 1 41.31 111 ASN A O 1
ATOM 839 N N . MET B 1 1 ? -8.016 -14.016 30.359 1 20.06 1 MET B N 1
ATOM 840 C CA . MET B 1 1 ? -7.988 -12.695 29.734 1 20.06 1 MET B CA 1
ATOM 841 C C . MET B 1 1 ? -6.926 -12.633 28.641 1 20.06 1 MET B C 1
ATOM 843 O O . MET B 1 1 ? -5.734 -12.797 28.922 1 20.06 1 MET B O 1
ATOM 847 N N . GLY B 1 2 ? -7.078 -13.234 27.5 1 24.66 2 GLY B N 1
ATOM 848 C CA . GLY B 1 2 ? -6.188 -13.336 26.359 1 24.66 2 GLY B CA 1
ATOM 849 C C . GLY B 1 2 ? -5.609 -12 25.938 1 24.66 2 GLY B C 1
ATOM 850 O O . GLY B 1 2 ? -6.277 -10.969 26.031 1 24.66 2 GLY B O 1
ATOM 851 N N . PRO B 1 3 ? -4.227 -11.805 26.016 1 30.64 3 PRO B N 1
ATOM 852 C CA . PRO B 1 3 ? -3.596 -10.492 25.859 1 30.64 3 PRO B CA 1
ATOM 853 C C . PRO B 1 3 ? -4.117 -9.727 24.641 1 30.64 3 PRO B C 1
ATOM 855 O O . PRO B 1 3 ? -4 -10.195 23.516 1 30.64 3 PRO B O 1
ATOM 858 N N . ILE B 1 4 ? -5.359 -9.43 24.547 1 31.53 4 ILE B N 1
ATOM 859 C CA . ILE B 1 4 ? -5.867 -8.508 23.531 1 31.53 4 ILE B CA 1
ATOM 860 C C . ILE B 1 4 ? -4.863 -7.387 23.312 1 31.53 4 ILE B C 1
ATOM 862 O O . ILE B 1 4 ? -4.633 -6.559 24.188 1 31.53 4 ILE B O 1
ATOM 866 N N . TRP B 1 5 ? -3.744 -7.723 22.797 1 31.64 5 TRP B N 1
ATOM 867 C CA . TRP B 1 5 ? -2.762 -6.75 22.328 1 31.64 5 TRP B CA 1
ATOM 868 C C . TRP B 1 5 ? -3.447 -5.477 21.844 1 31.64 5 TRP B C 1
ATOM 870 O O . TRP B 1 5 ? -4.578 -5.523 21.359 1 31.64 5 TRP B O 1
ATOM 880 N N . HIS B 1 6 ? -2.859 -4.316 22.016 1 36.56 6 HIS B N 1
ATOM 881 C CA . HIS B 1 6 ? -2.818 -2.859 22.078 1 36.56 6 HIS B CA 1
ATOM 882 C C . HIS B 1 6 ? -3.387 -2.234 20.812 1 36.56 6 HIS B C 1
ATOM 884 O O . HIS B 1 6 ? -3.693 -2.943 19.844 1 36.56 6 HIS B O 1
ATOM 890 N N . SER B 1 7 ? -2.506 -0.988 20.188 1 41.12 7 SER B N 1
ATOM 891 C CA . SER B 1 7 ? -2.312 0.375 19.703 1 41.12 7 SER B CA 1
ATOM 892 C C . SER B 1 7 ? -2.416 0.44 18.188 1 41.12 7 SER B C 1
ATOM 894 O O . SER B 1 7 ? -1.456 0.813 17.516 1 41.12 7 SER B O 1
ATOM 896 N N . TYR B 1 8 ? -2.848 -0.592 17.719 1 43.22 8 TYR B N 1
ATOM 897 C CA . TYR B 1 8 ? -2.65 -0.374 16.297 1 43.22 8 TYR B CA 1
ATOM 898 C C . TYR B 1 8 ? -3.283 0.94 15.852 1 43.22 8 TYR B C 1
ATOM 900 O O . TYR B 1 8 ? -3.145 1.343 14.695 1 43.22 8 TYR B O 1
ATOM 908 N N . TYR B 1 9 ? -4.352 1.309 16.5 1 46.72 9 TYR B N 1
ATOM 909 C CA . TYR B 1 9 ? -5.223 2.42 16.141 1 46.72 9 TYR B CA 1
ATOM 910 C C . TYR B 1 9 ? -4.43 3.715 16.016 1 46.72 9 TYR B C 1
ATOM 912 O O . TYR B 1 9 ? -4.957 4.73 15.555 1 46.72 9 TYR B O 1
ATOM 920 N N . GLY B 1 10 ? -3.213 3.578 16.484 1 54.59 10 GLY B N 1
ATOM 921 C CA . GLY B 1 10 ? -2.523 4.855 16.578 1 54.59 10 GLY B CA 1
ATOM 922 C C . GLY B 1 10 ? -1.643 5.141 15.375 1 54.59 10 GLY B C 1
ATOM 923 O O . GLY B 1 10 ? -0.907 6.129 15.352 1 54.59 10 GLY B O 1
ATOM 924 N N . GLU B 1 11 ? -1.646 4.035 14.43 1 63.16 11 GLU B N 1
ATOM 925 C CA . GLU B 1 11 ? -0.618 4.344 13.438 1 63.16 11 GLU B CA 1
ATOM 926 C C . GLU B 1 11 ? -1.137 5.328 12.391 1 63.16 11 GLU B C 1
ATOM 928 O O . GLU B 1 11 ? -2.303 5.262 12 1 63.16 11 GLU B O 1
ATOM 933 N N . CYS B 1 12 ? -0.369 6.156 12.195 1 81.25 12 CYS B N 1
ATOM 934 C CA . CYS B 1 12 ? -0.672 7.297 11.336 1 81.25 12 CYS B CA 1
ATOM 935 C C . CYS B 1 12 ? -0.378 6.973 9.875 1 81.25 12 CYS B C 1
ATOM 937 O O . CYS B 1 12 ? -0.684 7.766 8.984 1 81.25 12 CYS B O 1
ATOM 939 N N . SER B 1 13 ? 0.15 5.691 9.633 1 92.94 13 SER B N 1
ATOM 940 C CA . SER B 1 13 ? 0.396 5.211 8.281 1 92.94 13 SER B CA 1
ATOM 941 C C . SER B 1 13 ? -0.078 3.771 8.109 1 92.94 13 SER B C 1
ATOM 943 O O . SER B 1 13 ? -0.326 3.072 9.094 1 92.94 13 SER B O 1
ATOM 945 N N . ALA B 1 14 ? -0.306 3.367 6.922 1 96.25 14 ALA B N 1
ATOM 946 C CA . ALA B 1 14 ? -0.63 1.991 6.555 1 96.25 14 ALA B CA 1
ATOM 947 C C . ALA B 1 14 ? -0.082 1.651 5.172 1 96.25 14 ALA B C 1
ATOM 949 O O . ALA B 1 14 ? 0.142 2.543 4.348 1 96.25 14 ALA B O 1
ATOM 950 N N . LEU B 1 15 ? 0.149 0.393 4.957 1 97.5 15 LEU B N 1
ATOM 951 C CA . LEU B 1 15 ? 0.693 -0.071 3.686 1 97.5 15 LEU B CA 1
ATOM 952 C C . LEU B 1 15 ? -0.204 -1.137 3.066 1 97.5 15 LEU B C 1
ATOM 954 O O . LEU B 1 15 ? -0.656 -2.053 3.758 1 97.5 15 LEU B O 1
ATOM 958 N N . LEU B 1 16 ? -0.598 -0.946 1.817 1 98.19 16 LEU B N 1
ATOM 959 C CA . LEU B 1 16 ? -1.249 -1.991 1.034 1 98.19 16 LEU B CA 1
ATOM 960 C C . LEU B 1 16 ? -0.318 -2.516 -0.054 1 98.19 16 LEU B C 1
ATOM 962 O O . LEU B 1 16 ? 0.265 -1.732 -0.808 1 98.19 16 LEU B O 1
ATOM 966 N N . PHE B 1 17 ? -0.094 -3.77 -0.117 1 98.12 17 PHE B N 1
ATOM 967 C CA . PHE B 1 17 ? 0.722 -4.438 -1.125 1 98.12 17 PHE B CA 1
ATOM 968 C C . PHE B 1 17 ? -0.138 -5.32 -2.021 1 98.12 17 PHE B C 1
ATOM 970 O O . PHE B 1 17 ? -0.74 -6.289 -1.555 1 98.12 17 PHE B O 1
ATOM 977 N N . VAL B 1 18 ? -0.164 -4.996 -3.238 1 97.12 18 VAL B N 1
ATOM 978 C CA . VAL B 1 18 ? -1.049 -5.684 -4.172 1 97.12 18 VAL B CA 1
ATOM 979 C C . VAL B 1 18 ? -0.26 -6.73 -4.957 1 97.12 18 VAL B C 1
ATOM 981 O O . VAL B 1 18 ? 0.782 -6.422 -5.539 1 97.12 18 VAL B O 1
ATOM 984 N N . VAL B 1 19 ? -0.729 -7.902 -4.973 1 96.19 19 VAL B N 1
ATOM 985 C CA . VAL B 1 19 ? -0.159 -9.031 -5.699 1 96.19 19 VAL B CA 1
ATOM 986 C C . VAL B 1 19 ? -1.104 -9.453 -6.82 1 96.19 19 VAL B C 1
ATOM 988 O O . VAL B 1 19 ? -2.311 -9.594 -6.605 1 96.19 19 VAL B O 1
ATOM 991 N N . ASP B 1 20 ? -0.564 -9.664 -7.977 1 93.88 20 ASP B N 1
ATOM 992 C CA . ASP B 1 20 ? -1.348 -10.211 -9.078 1 93.88 20 ASP B CA 1
ATOM 993 C C . ASP B 1 20 ? -1.593 -11.703 -8.898 1 93.88 20 ASP B C 1
ATOM 995 O O . ASP B 1 20 ? -0.705 -12.523 -9.156 1 93.88 20 ASP B O 1
ATOM 999 N N . ALA B 1 21 ? -2.762 -12.062 -8.516 1 93.25 21 ALA B N 1
ATOM 1000 C CA . ALA B 1 21 ? -3.09 -13.453 -8.211 1 93.25 21 ALA B CA 1
ATOM 1001 C C . ALA B 1 21 ? -3.367 -14.242 -9.484 1 93.25 21 ALA B C 1
ATOM 1003 O O . ALA B 1 21 ? -3.514 -15.461 -9.445 1 93.25 21 ALA B O 1
ATOM 1004 N N . ALA B 1 22 ? -3.428 -13.57 -10.625 1 91.69 22 ALA B N 1
ATOM 1005 C CA . ALA B 1 22 ? -3.729 -14.25 -11.883 1 91.69 22 ALA B CA 1
ATOM 1006 C C . ALA B 1 22 ? -2.451 -14.742 -12.555 1 91.69 22 ALA B C 1
ATOM 1008 O O . ALA B 1 22 ? -2.51 -15.453 -13.562 1 91.69 22 ALA B O 1
ATOM 1009 N N . ASP B 1 23 ? -1.307 -14.445 -12.008 1 91.38 23 ASP B N 1
ATOM 1010 C CA . ASP B 1 23 ? -0.044 -14.836 -12.625 1 91.38 23 ASP B CA 1
ATOM 1011 C C . ASP B 1 23 ? 0.885 -15.492 -11.609 1 91.38 23 ASP B C 1
ATOM 1013 O O . ASP B 1 23 ? 1.785 -14.844 -11.07 1 91.38 23 ASP B O 1
ATOM 1017 N N . PRO B 1 24 ? 0.72 -16.797 -11.492 1 91.12 24 PRO B N 1
ATOM 1018 C CA . PRO B 1 24 ? 1.521 -17.531 -10.508 1 91.12 24 PRO B CA 1
ATOM 1019 C C . PRO B 1 24 ? 3.021 -17.406 -10.758 1 91.12 24 PRO B C 1
ATOM 1021 O O . PRO B 1 24 ? 3.822 -17.578 -9.836 1 91.12 24 PRO B O 1
ATOM 1024 N N . THR B 1 25 ? 3.471 -17.062 -11.961 1 92.25 25 THR B N 1
ATOM 1025 C CA . THR B 1 25 ? 4.891 -16.984 -12.281 1 92.25 25 THR B CA 1
ATOM 1026 C C . THR B 1 25 ? 5.527 -15.766 -11.625 1 92.25 25 THR B C 1
ATOM 1028 O O . THR B 1 25 ? 6.75 -15.688 -11.5 1 92.25 25 THR B O 1
ATOM 1031 N N . GLN B 1 26 ? 4.727 -14.844 -11.211 1 91.06 26 GLN B N 1
ATOM 1032 C CA . GLN B 1 26 ? 5.25 -13.602 -10.648 1 91.06 26 GLN B CA 1
ATOM 1033 C C . GLN B 1 26 ? 5.098 -13.578 -9.133 1 91.06 26 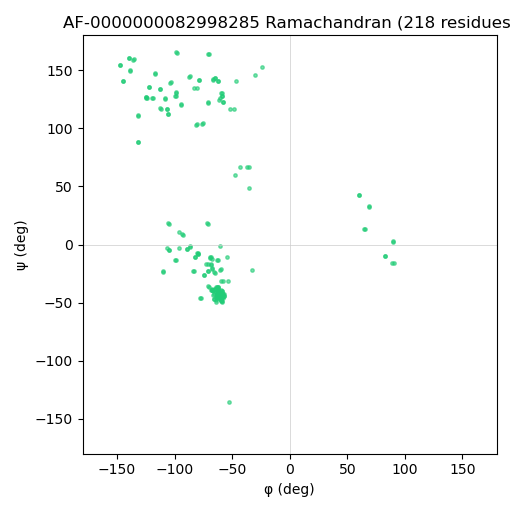GLN B C 1
ATOM 1035 O O . GLN B 1 26 ? 5.613 -12.68 -8.461 1 91.06 26 GLN B O 1
ATOM 1040 N N . VAL B 1 27 ? 4.445 -14.586 -8.531 1 92.88 27 VAL B N 1
ATOM 1041 C CA . VAL B 1 27 ? 4.086 -14.578 -7.117 1 92.88 27 VAL B CA 1
ATOM 1042 C C . VAL B 1 27 ? 5.352 -14.633 -6.262 1 92.88 27 VAL B C 1
ATOM 1044 O O . VAL B 1 27 ? 5.449 -13.938 -5.246 1 92.88 27 VAL B O 1
ATOM 1047 N N . SER B 1 28 ? 6.297 -15.391 -6.688 1 93.62 28 SER B N 1
ATOM 1048 C CA . SER B 1 28 ? 7.543 -15.492 -5.934 1 93.62 28 SER B CA 1
ATOM 1049 C C . SER B 1 28 ? 8.305 -14.172 -5.945 1 93.62 28 SER B C 1
ATOM 1051 O O . SER B 1 28 ? 8.898 -13.781 -4.934 1 93.62 28 SER B O 1
ATOM 1053 N N . SER B 1 29 ? 8.375 -13.523 -7.086 1 94.06 29 SER B N 1
ATOM 1054 C CA . SER B 1 29 ? 9 -12.203 -7.164 1 94.06 29 SER B CA 1
ATOM 1055 C C . SER B 1 29 ? 8.297 -11.203 -6.254 1 94.06 29 SER B C 1
ATOM 1057 O O . SER B 1 29 ? 8.953 -10.398 -5.59 1 94.06 29 SER B O 1
ATOM 1059 N N . SER B 1 30 ? 7 -11.266 -6.246 1 95.62 30 SER B N 1
ATOM 1060 C CA . SER B 1 30 ? 6.219 -10.391 -5.375 1 95.62 30 SER B CA 1
ATOM 1061 C C . SER B 1 30 ? 6.523 -10.664 -3.906 1 95.62 30 SER B C 1
ATOM 1063 O O . SER B 1 30 ? 6.578 -9.734 -3.098 1 95.62 30 SER B O 1
ATOM 1065 N N . CYS B 1 31 ? 6.684 -11.898 -3.613 1 96.81 31 CYS B N 1
ATOM 1066 C CA . CYS B 1 31 ? 7.035 -12.273 -2.248 1 96.81 31 CYS B CA 1
ATOM 1067 C C . CYS B 1 31 ? 8.344 -11.609 -1.822 1 96.81 31 CYS B C 1
ATOM 1069 O O . CYS B 1 31 ? 8.422 -11.031 -0.741 1 96.81 31 CYS B O 1
ATOM 1071 N N . VAL B 1 32 ? 9.367 -11.688 -2.617 1 96.19 32 VAL B N 1
ATOM 1072 C CA . VAL B 1 32 ? 10.664 -11.078 -2.338 1 96.19 32 VAL B CA 1
ATOM 1073 C C . VAL B 1 32 ? 10.5 -9.57 -2.154 1 96.19 32 VAL B C 1
ATOM 1075 O O . VAL B 1 32 ? 11.102 -8.984 -1.251 1 96.19 32 VAL B O 1
ATOM 1078 N N . GLN B 1 33 ? 9.734 -8.992 -2.977 1 96.5 33 GLN B N 1
ATOM 1079 C CA . GLN B 1 33 ? 9.469 -7.562 -2.885 1 96.5 33 GLN B CA 1
ATOM 1080 C C . GLN B 1 33 ? 8.844 -7.207 -1.537 1 96.5 33 GLN B C 1
ATOM 1082 O O . GLN B 1 33 ? 9.312 -6.297 -0.851 1 96.5 33 GLN B O 1
ATOM 1087 N N . LEU B 1 34 ? 7.816 -7.984 -1.169 1 97.38 34 LEU B N 1
ATOM 1088 C CA . LEU B 1 34 ? 7.172 -7.707 0.111 1 97.38 34 LEU B CA 1
ATOM 1089 C C . LEU B 1 34 ? 8.156 -7.895 1.264 1 97.38 34 LEU B C 1
ATOM 1091 O O . LEU B 1 34 ? 8.211 -7.062 2.172 1 97.38 34 LEU B O 1
ATOM 1095 N N . LEU B 1 35 ? 8.906 -8.938 1.229 1 96.94 35 LEU B N 1
ATOM 1096 C CA . LEU B 1 35 ? 9.875 -9.211 2.289 1 96.94 35 LEU B CA 1
ATOM 1097 C C . LEU B 1 35 ? 10.867 -8.062 2.424 1 96.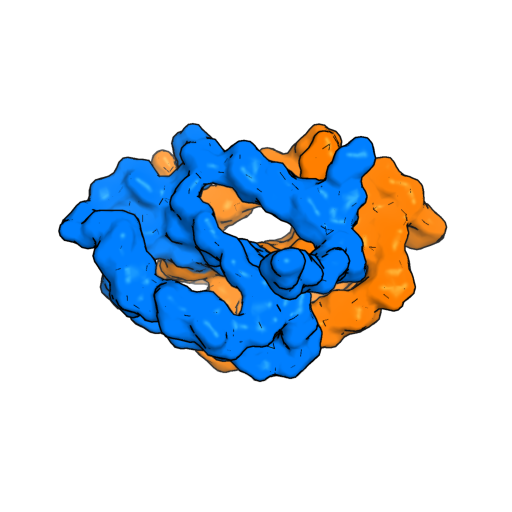94 35 LEU B C 1
ATOM 1099 O O . LEU B 1 35 ? 11.25 -7.691 3.535 1 96.94 35 LEU B O 1
ATOM 1103 N N . SER B 1 36 ? 11.289 -7.559 1.327 1 96.12 36 SER B N 1
ATOM 1104 C CA . SER B 1 36 ? 12.219 -6.434 1.355 1 96.12 36 SER B CA 1
ATOM 1105 C C . SER B 1 36 ? 11.594 -5.211 2.014 1 96.12 36 SER B C 1
ATOM 1107 O O . SER B 1 36 ? 12.273 -4.441 2.693 1 96.12 36 SER B O 1
ATOM 1109 N N . VAL B 1 37 ? 10.336 -4.977 1.798 1 95.88 37 VAL B N 1
ATOM 1110 C CA . VAL B 1 37 ? 9.586 -3.889 2.414 1 95.88 37 VAL B CA 1
ATOM 1111 C C . VAL B 1 37 ? 9.484 -4.117 3.92 1 95.88 37 VAL B C 1
ATOM 1113 O O . VAL B 1 37 ? 9.781 -3.221 4.711 1 95.88 37 VAL B O 1
ATOM 1116 N N . LEU B 1 38 ? 9.133 -5.328 4.254 1 96.31 38 LEU B N 1
ATOM 1117 C CA . LEU B 1 38 ? 8.891 -5.66 5.656 1 96.31 38 LEU B CA 1
ATOM 1118 C C . LEU B 1 38 ? 10.18 -5.594 6.465 1 96.31 38 LEU B C 1
ATOM 1120 O O . LEU B 1 38 ? 10.141 -5.461 7.691 1 96.31 38 LEU B O 1
ATOM 1124 N N . SER B 1 39 ? 11.211 -5.68 5.824 1 95.38 39 SER B N 1
ATOM 1125 C CA . SER B 1 39 ? 12.5 -5.676 6.504 1 95.38 39 SER B CA 1
ATOM 1126 C C . SER B 1 39 ? 12.953 -4.258 6.836 1 95.38 39 SER B C 1
ATOM 1128 O O . SER B 1 39 ? 13.914 -4.062 7.578 1 95.38 39 SER B O 1
ATOM 1130 N N . ALA B 1 40 ? 12.32 -3.256 6.34 1 94.12 40 ALA B N 1
ATOM 1131 C CA . ALA B 1 40 ? 12.656 -1.862 6.613 1 94.12 40 ALA B CA 1
ATOM 1132 C C . ALA B 1 40 ? 12.289 -1.482 8.047 1 94.12 40 ALA B C 1
ATOM 1134 O O . ALA B 1 40 ? 11.109 -1.436 8.398 1 94.12 40 ALA B O 1
ATOM 1135 N N . ALA B 1 41 ? 13.227 -1.03 8.82 1 92.44 41 ALA B N 1
ATOM 1136 C CA . ALA B 1 41 ? 13.062 -0.799 10.258 1 92.44 41 ALA B CA 1
ATOM 1137 C C . ALA B 1 41 ? 11.992 0.257 10.523 1 92.44 41 ALA B C 1
ATOM 1139 O O . ALA B 1 41 ? 11.148 0.087 11.406 1 92.44 41 ALA B O 1
ATOM 1140 N N . PRO B 1 42 ? 12.008 1.316 9.773 1 94 42 PRO B N 1
ATOM 1141 C CA . PRO B 1 42 ? 11.016 2.352 10.07 1 94 42 PRO B CA 1
ATOM 1142 C C . PRO B 1 42 ? 9.586 1.861 9.891 1 94 42 PRO B C 1
ATOM 1144 O O . PRO B 1 42 ? 8.641 2.518 10.344 1 94 42 PRO B O 1
ATOM 1147 N N . LEU B 1 43 ? 9.43 0.773 9.281 1 92.94 43 LEU B N 1
ATOM 1148 C CA . LEU B 1 43 ? 8.094 0.27 9 1 92.94 43 LEU B CA 1
ATOM 1149 C C . LEU B 1 43 ? 7.629 -0.682 10.102 1 92.94 43 LEU B C 1
ATOM 1151 O O . LEU B 1 43 ? 6.547 -1.264 10.008 1 92.94 43 LEU B O 1
ATOM 1155 N N . ALA B 1 44 ? 8.492 -0.606 11.055 1 90.31 44 ALA B N 1
ATOM 1156 C CA . ALA B 1 44 ? 8.117 -1.507 12.148 1 90.31 44 ALA B CA 1
ATOM 1157 C C . ALA B 1 44 ? 6.766 -1.127 12.734 1 90.31 44 ALA B C 1
ATOM 1159 O O . ALA B 1 44 ? 6.441 0.058 12.852 1 90.31 44 ALA B O 1
ATOM 1160 N N . SER B 1 45 ? 5.812 -1.929 12.82 1 89.69 45 SER B N 1
ATOM 1161 C CA . SER B 1 45 ? 4.508 -1.824 13.469 1 89.69 45 SER B CA 1
ATOM 1162 C C . SER B 1 45 ? 3.463 -1.255 12.508 1 89.69 45 SER B C 1
ATOM 1164 O O . SER B 1 45 ? 2.281 -1.17 12.852 1 89.69 45 SER B O 1
ATOM 1166 N N . VAL B 1 46 ? 3.988 -0.634 11.383 1 94.5 46 VAL B N 1
ATOM 1167 C CA . VAL B 1 46 ? 3.031 -0.143 10.391 1 94.5 46 VAL B CA 1
ATOM 1168 C C . VAL B 1 46 ? 2.166 -1.297 9.898 1 94.5 46 VAL B C 1
ATOM 1170 O O . VAL B 1 46 ? 2.684 -2.299 9.391 1 94.5 46 VAL B O 1
ATOM 1173 N N . PRO B 1 47 ? 0.877 -1.175 10.039 1 96.31 47 PRO B N 1
ATOM 1174 C CA . PRO B 1 47 ? 0.02 -2.258 9.555 1 96.31 47 PRO B CA 1
ATOM 1175 C C . PRO B 1 47 ? 0.13 -2.463 8.047 1 96.31 47 PRO B C 1
ATOM 1177 O O . PRO B 1 47 ? 0.214 -1.492 7.289 1 96.31 47 PRO B O 1
ATOM 1180 N N . VAL B 1 48 ? 0.111 -3.732 7.637 1 97.31 48 VAL B N 1
ATOM 1181 C CA . VAL B 1 48 ? 0.259 -4.086 6.23 1 97.31 48 VAL B CA 1
ATOM 1182 C C . VAL B 1 48 ? -0.925 -4.941 5.785 1 97.31 48 VAL B C 1
ATOM 1184 O O . VAL B 1 48 ? -1.277 -5.918 6.445 1 97.31 48 VAL B O 1
ATOM 1187 N N . LEU B 1 49 ? -1.564 -4.535 4.758 1 98.06 49 LEU B N 1
ATOM 1188 C CA . LEU B 1 49 ? -2.615 -5.301 4.098 1 98.06 49 LEU B CA 1
ATOM 1189 C C . LEU B 1 49 ? -2.121 -5.875 2.773 1 98.06 49 LEU B C 1
ATOM 1191 O O . LEU B 1 49 ? -1.751 -5.129 1.866 1 98.06 49 LEU B O 1
ATOM 1195 N N . VAL B 1 50 ? -2.072 -7.18 2.637 1 98.38 50 VAL B N 1
ATOM 1196 C CA . VAL B 1 50 ? -1.703 -7.836 1.386 1 98.38 50 VAL B CA 1
ATOM 1197 C C . VAL B 1 50 ? -2.961 -8.18 0.593 1 98.38 50 VAL B C 1
ATOM 1199 O O . VAL B 1 50 ? -3.842 -8.883 1.091 1 98.38 50 VAL B O 1
ATOM 1202 N N . LEU B 1 51 ? -3.062 -7.668 -0.571 1 97.62 51 LEU B N 1
ATOM 1203 C CA . LEU B 1 51 ? -4.211 -7.902 -1.438 1 97.62 51 LEU B CA 1
ATOM 1204 C C . LEU B 1 51 ? -3.855 -8.859 -2.57 1 97.62 51 LEU B C 1
ATOM 1206 O O . LEU B 1 51 ? -3.016 -8.539 -3.416 1 97.62 51 LEU B O 1
ATOM 1210 N N . PHE B 1 52 ? -4.398 -10.016 -2.57 1 96.94 52 PHE B N 1
ATOM 1211 C CA . PHE B 1 52 ? -4.359 -10.852 -3.764 1 96.94 52 PHE B CA 1
ATOM 1212 C C . PHE B 1 52 ? -5.449 -10.445 -4.746 1 96.94 52 PHE B C 1
ATOM 1214 O O . PHE B 1 52 ? -6.621 -10.789 -4.566 1 96.94 52 PHE B O 1
ATOM 1221 N N . ASN B 1 53 ? -5.008 -9.742 -5.762 1 94.88 53 ASN B N 1
ATOM 1222 C CA . ASN B 1 53 ? -5.922 -9.078 -6.68 1 94.88 53 ASN B CA 1
ATOM 1223 C C . ASN B 1 53 ? -6.141 -9.898 -7.945 1 94.88 53 ASN B C 1
ATOM 1225 O O . ASN B 1 53 ? -5.441 -10.883 -8.18 1 94.88 53 ASN B O 1
ATOM 1229 N N . LYS B 1 54 ? -7.121 -9.625 -8.742 1 94.88 54 LYS B N 1
ATOM 1230 C CA . LYS B 1 54 ? -7.516 -10.242 -10.008 1 94.88 54 LYS B CA 1
ATOM 1231 C C . LYS B 1 54 ? -8.047 -11.656 -9.789 1 94.88 54 LYS B C 1
ATOM 1233 O O . LYS B 1 54 ? -7.797 -12.547 -10.602 1 94.88 54 LYS B O 1
ATOM 1238 N N . ILE B 1 55 ? -8.68 -11.844 -8.664 1 94.38 55 ILE B N 1
ATOM 1239 C CA . ILE B 1 55 ? -9.195 -13.172 -8.359 1 94.38 55 ILE B CA 1
ATOM 1240 C C . ILE B 1 55 ? -10.359 -13.5 -9.289 1 94.38 55 ILE B C 1
ATOM 1242 O O . ILE B 1 55 ? -10.844 -14.633 -9.312 1 94.38 55 ILE B O 1
ATOM 1246 N N . ASP B 1 56 ? -10.875 -12.508 -10.031 1 93.5 56 ASP B N 1
ATOM 1247 C CA . ASP B 1 56 ? -11.938 -12.719 -11.016 1 93.5 56 ASP B CA 1
ATOM 1248 C C . ASP B 1 56 ? -11.414 -13.477 -12.234 1 93.5 56 ASP B C 1
ATOM 1250 O O . ASP B 1 56 ? -12.195 -14.031 -13.008 1 93.5 56 ASP B O 1
ATOM 1254 N N . LEU B 1 57 ? -10.117 -13.422 -12.453 1 92.44 57 LEU B N 1
ATOM 1255 C CA . LEU B 1 57 ? -9.516 -14.055 -13.617 1 92.44 57 LEU B CA 1
ATOM 1256 C C . LEU B 1 57 ? -9.18 -15.516 -13.328 1 92.44 57 LEU B C 1
ATOM 1258 O O . LEU B 1 57 ? -8.789 -15.859 -12.211 1 92.44 57 LEU B O 1
ATOM 1262 N N . PRO B 1 58 ? -9.336 -16.344 -14.312 1 92.5 58 PRO B N 1
ATOM 1263 C CA . PRO B 1 58 ? -8.969 -17.75 -14.125 1 92.5 58 PRO B CA 1
ATOM 1264 C C . PRO B 1 58 ? -7.465 -17.953 -13.922 1 92.5 58 PRO B C 1
ATOM 1266 O O . PRO B 1 58 ? -6.66 -17.219 -14.508 1 92.5 58 PRO B O 1
ATOM 1269 N N . CYS B 1 59 ? -7.109 -18.859 -13.07 1 92.75 59 CYS B N 1
ATOM 1270 C CA . CYS B 1 59 ? -5.738 -19.266 -12.781 1 92.75 59 CYS B CA 1
ATOM 1271 C C . CYS B 1 59 ? -5.66 -20.75 -12.484 1 92.75 59 CYS B C 1
ATOM 1273 O O . CYS B 1 59 ? -6.59 -21.328 -11.914 1 92.75 59 CYS B O 1
ATOM 1275 N N . TYR B 1 60 ? -4.637 -21.344 -12.961 1 93.12 60 TYR B N 1
ATOM 1276 C CA . TYR B 1 60 ? -4.492 -22.781 -12.742 1 93.12 60 TYR B CA 1
ATOM 1277 C C . TYR B 1 60 ? -4.23 -23.078 -11.273 1 93.12 60 TYR B C 1
ATOM 1279 O O . TYR B 1 60 ? -4.363 -24.234 -10.836 1 93.12 60 TYR B O 1
ATOM 1287 N N . MET B 1 61 ? -3.85 -22.156 -10.453 1 93.81 61 MET B N 1
ATOM 1288 C CA . MET B 1 61 ? -3.664 -22.281 -9.016 1 93.81 61 MET B CA 1
ATOM 1289 C C . MET B 1 61 ? -4.82 -21.641 -8.25 1 93.81 61 MET B C 1
ATOM 1291 O O . MET B 1 61 ? -5.309 -20.578 -8.641 1 93.81 61 MET B O 1
ATOM 1295 N N . SER B 1 62 ? -5.238 -22.328 -7.203 1 94.06 62 SER B N 1
ATOM 1296 C CA . SER B 1 62 ? -6.199 -21.703 -6.305 1 94.06 62 SER B CA 1
ATOM 1297 C C . SER B 1 62 ? -5.562 -20.562 -5.516 1 94.06 62 SER B C 1
ATOM 1299 O O . SER B 1 62 ? -4.332 -20.469 -5.441 1 94.06 62 SER B O 1
ATOM 1301 N N . VAL B 1 63 ? -6.414 -19.703 -4.922 1 91.75 63 VAL B N 1
ATOM 1302 C CA . VAL B 1 63 ? -5.898 -18.609 -4.109 1 91.75 63 VAL B CA 1
ATOM 1303 C C . VAL B 1 63 ? -5.125 -19.156 -2.918 1 91.75 63 VAL B C 1
ATOM 1305 O O . VAL B 1 63 ? -4.102 -18.594 -2.516 1 91.75 63 VAL B O 1
ATOM 1308 N N . MET B 1 64 ? -5.637 -20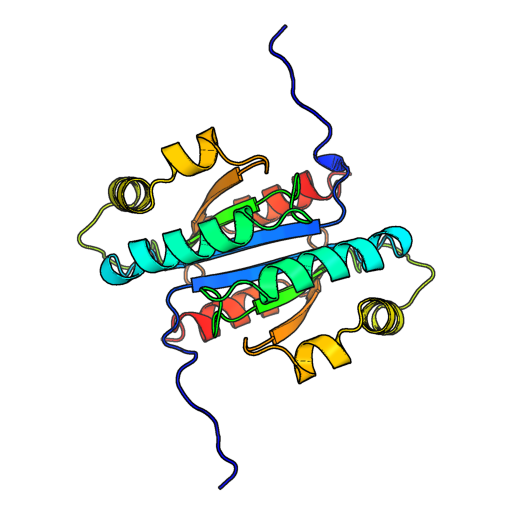.25 -2.395 1 94.5 64 MET B N 1
ATOM 1309 C CA . MET B 1 64 ? -4.953 -20.891 -1.279 1 94.5 64 MET B CA 1
ATOM 1310 C C . MET B 1 64 ? -3.559 -21.359 -1.688 1 94.5 64 MET B C 1
ATOM 1312 O O . MET B 1 64 ? -2.592 -21.156 -0.948 1 94.5 64 MET B O 1
ATOM 1316 N N . GLU B 1 65 ? -3.453 -21.938 -2.809 1 96.12 65 GLU B N 1
ATOM 1317 C CA . GLU B 1 65 ? -2.16 -22.359 -3.342 1 96.12 65 GLU B CA 1
ATOM 1318 C C . GLU B 1 65 ? -1.246 -21.156 -3.578 1 96.12 65 GLU B C 1
ATOM 1320 O O . GLU B 1 65 ? -0.045 -21.219 -3.307 1 96.12 65 GLU B O 1
ATOM 1325 N N . MET B 1 66 ? -1.759 -20.141 -4.043 1 95.06 66 MET B N 1
ATOM 1326 C CA . MET B 1 66 ? -0.983 -18.922 -4.285 1 95.06 66 MET B CA 1
ATOM 1327 C C . MET B 1 66 ? -0.434 -18.359 -2.98 1 95.06 66 MET B C 1
ATOM 1329 O O . MET B 1 66 ? 0.736 -17.984 -2.906 1 95.06 66 MET B O 1
ATOM 1333 N N . LYS B 1 67 ? -1.294 -18.312 -1.989 1 96.25 67 LYS B N 1
ATOM 1334 C CA . LYS B 1 67 ? -0.866 -17.844 -0.678 1 96.25 67 LYS B CA 1
ATOM 1335 C C . LYS B 1 67 ? 0.268 -18.688 -0.123 1 96.25 67 LYS B C 1
ATOM 1337 O O . LYS B 1 67 ? 1.199 -18.172 0.497 1 96.25 67 LYS B O 1
ATOM 1342 N N . SER B 1 68 ? 0.107 -19.969 -0.365 1 96.94 68 SER B N 1
ATOM 1343 C CA . SER B 1 68 ? 1.164 -20.891 0.056 1 96.94 68 SER B CA 1
ATOM 1344 C C . SER B 1 68 ? 2.463 -20.609 -0.694 1 96.94 68 SER B C 1
ATOM 1346 O O . SER B 1 68 ? 3.533 -20.547 -0.087 1 96.94 68 SER B O 1
ATOM 1348 N N . LEU B 1 69 ? 2.336 -20.5 -2.027 1 95.62 69 LEU B N 1
ATOM 1349 C CA . LEU B 1 69 ? 3.498 -20.172 -2.85 1 95.62 69 LEU B CA 1
ATOM 1350 C C . LEU B 1 69 ? 4.121 -18.859 -2.424 1 95.62 69 LEU B C 1
ATOM 1352 O O . LEU B 1 69 ? 5.344 -18.688 -2.471 1 95.62 69 LEU B O 1
ATOM 1356 N N . PHE B 1 70 ? 3.35 -17.922 -1.938 1 96.81 70 PHE B N 1
ATOM 1357 C CA . PHE B 1 70 ? 3.758 -16.594 -1.467 1 96.81 70 PHE B CA 1
ATOM 1358 C C . PHE B 1 70 ? 4.328 -16.688 -0.055 1 96.81 70 PHE B C 1
ATOM 1360 O O . PHE B 1 70 ? 4.801 -15.68 0.488 1 96.81 70 PHE B O 1
ATOM 1367 N N . HIS B 1 71 ? 4.258 -17.812 0.606 1 97.06 71 HIS B N 1
ATOM 1368 C CA . HIS B 1 71 ? 4.746 -18.047 1.958 1 97.06 71 HIS B CA 1
ATOM 1369 C C . HIS B 1 71 ? 4.062 -17.125 2.965 1 97.06 71 HIS B C 1
ATOM 1371 O O . HIS B 1 71 ? 4.719 -16.578 3.859 1 97.06 71 HIS B O 1
ATOM 1377 N N . MET B 1 72 ? 2.783 -17 2.785 1 97.06 72 MET B N 1
ATOM 1378 C CA . MET B 1 72 ? 2.055 -16.047 3.625 1 97.06 72 MET B CA 1
ATOM 1379 C C . MET B 1 72 ? 2.111 -16.469 5.09 1 97.06 72 MET B C 1
ATOM 1381 O O . MET B 1 72 ? 2.244 -15.617 5.977 1 97.06 72 MET B O 1
ATOM 1385 N N . GLN B 1 73 ? 1.973 -17.734 5.359 1 96.44 73 GLN B N 1
ATOM 1386 C CA . GLN B 1 73 ? 2.018 -18.219 6.738 1 96.44 73 GLN B CA 1
ATOM 1387 C C . GLN B 1 73 ? 3.34 -17.844 7.406 1 96.44 73 GLN B C 1
ATOM 1389 O O . GLN B 1 73 ? 3.357 -17.375 8.547 1 96.44 73 GLN B O 1
ATOM 1394 N N . ASP B 1 74 ? 4.418 -18.047 6.75 1 97.06 74 ASP B N 1
ATOM 1395 C CA . ASP B 1 74 ? 5.742 -17.703 7.262 1 97.06 74 ASP B CA 1
ATOM 1396 C C . ASP B 1 74 ? 5.867 -16.203 7.488 1 97.06 74 ASP B C 1
ATOM 1398 O O . ASP B 1 74 ? 6.41 -15.766 8.508 1 97.06 74 ASP B O 1
ATOM 1402 N N . ILE B 1 75 ? 5.379 -15.461 6.555 1 97 75 ILE B N 1
ATOM 1403 C CA . ILE B 1 75 ? 5.457 -14 6.633 1 97 75 ILE B CA 1
ATOM 1404 C C . ILE B 1 75 ? 4.672 -13.508 7.844 1 97 75 ILE B C 1
ATOM 1406 O O . ILE B 1 75 ? 5.184 -12.727 8.648 1 97 75 ILE B O 1
ATOM 1410 N N . VAL B 1 76 ? 3.484 -14 8.039 1 96.19 76 VAL B N 1
ATOM 1411 C CA . VAL B 1 76 ? 2.637 -13.586 9.156 1 96.19 76 VAL B CA 1
ATOM 1412 C C . VAL B 1 76 ? 3.299 -13.961 10.477 1 96.19 76 VAL B C 1
ATOM 1414 O O . VAL B 1 76 ? 3.254 -13.188 11.445 1 96.19 76 VAL B O 1
ATOM 1417 N N . SER B 1 77 ? 3.938 -15.047 10.531 1 95.75 77 SER B N 1
ATOM 1418 C CA . SER B 1 77 ? 4.535 -15.562 11.758 1 95.75 77 SER B CA 1
ATOM 1419 C C . SER B 1 77 ? 5.793 -14.789 12.125 1 95.75 77 SER B C 1
ATOM 1421 O O . SER B 1 77 ? 6.129 -14.664 13.305 1 95.75 77 SER B O 1
ATOM 1423 N N . CYS B 1 78 ? 6.465 -14.211 11.188 1 94.69 78 CYS B N 1
ATOM 1424 C CA . CYS B 1 78 ? 7.781 -13.641 11.453 1 94.69 78 CYS B CA 1
ATOM 1425 C C . CYS B 1 78 ? 7.73 -12.117 11.406 1 94.69 78 CYS B C 1
ATOM 1427 O O . CYS B 1 78 ? 8.609 -11.445 11.953 1 94.69 78 CYS B O 1
ATOM 1429 N N . ALA B 1 79 ? 6.77 -11.586 10.727 1 94.75 79 ALA B N 1
ATOM 1430 C CA . ALA B 1 79 ? 6.695 -10.141 10.562 1 94.75 79 ALA B CA 1
ATOM 1431 C C . ALA B 1 79 ? 6.453 -9.445 11.898 1 94.75 79 ALA B C 1
ATOM 1433 O O . ALA B 1 79 ? 5.758 -9.977 12.766 1 94.75 79 ALA B O 1
ATOM 1434 N N . THR B 1 80 ? 7.051 -8.273 12.109 1 94.44 80 THR B N 1
ATOM 1435 C CA . THR B 1 80 ? 6.785 -7.43 13.273 1 94.44 80 THR B CA 1
ATOM 1436 C C . THR B 1 80 ? 5.543 -6.566 13.039 1 94.44 80 THR B C 1
ATOM 1438 O O . THR B 1 80 ? 4.938 -6.078 14 1 94.44 80 THR B O 1
ATOM 1441 N N . GLN B 1 81 ? 5.262 -6.375 11.812 1 94.88 81 GLN B N 1
ATOM 1442 C CA . GLN B 1 81 ? 4.074 -5.613 11.438 1 94.88 81 GLN B CA 1
ATOM 1443 C C . GLN B 1 81 ? 2.814 -6.465 11.555 1 94.88 81 GLN B C 1
ATOM 1445 O O . GLN B 1 81 ? 2.84 -7.664 11.281 1 94.88 81 GLN B O 1
ATOM 1450 N N . PRO B 1 82 ? 1.706 -5.887 12.023 1 94.88 82 PRO B N 1
ATOM 1451 C CA . PRO B 1 82 ? 0.434 -6.578 11.797 1 94.88 82 PRO B CA 1
ATOM 1452 C C . PRO B 1 82 ? 0.136 -6.801 10.32 1 94.88 82 PRO B C 1
ATOM 1454 O O . PRO B 1 82 ? 0.151 -5.848 9.531 1 94.88 82 PRO B O 1
ATOM 1457 N N . ILE B 1 83 ? -0.172 -8.031 9.914 1 97.19 83 ILE B N 1
ATOM 1458 C CA . ILE B 1 83 ? -0.412 -8.359 8.516 1 97.19 83 ILE B CA 1
ATOM 1459 C C . ILE B 1 83 ? -1.834 -8.891 8.344 1 97.19 83 ILE B C 1
ATOM 1461 O O . ILE B 1 83 ? -2.264 -9.781 9.086 1 97.19 83 ILE B O 1
ATOM 1465 N N . THR B 1 84 ? -2.551 -8.352 7.516 1 97.25 84 THR B N 1
ATOM 1466 C CA . THR B 1 84 ? -3.867 -8.828 7.105 1 97.25 84 THR B CA 1
ATOM 1467 C C . THR B 1 84 ? -3.869 -9.203 5.625 1 97.25 84 THR B C 1
ATOM 1469 O O . THR B 1 84 ? -3.148 -8.594 4.828 1 97.25 84 THR B O 1
ATOM 1472 N N . ILE B 1 85 ? -4.68 -10.219 5.281 1 98 85 ILE B N 1
ATOM 1473 C CA . ILE B 1 85 ? -4.742 -10.695 3.904 1 98 85 ILE B CA 1
ATOM 1474 C C . ILE B 1 85 ? -6.176 -10.602 3.391 1 98 85 ILE B C 1
ATOM 1476 O O . ILE B 1 85 ? -7.117 -11.008 4.078 1 98 85 ILE B O 1
ATOM 1480 N N . LEU B 1 86 ? -6.309 -10.117 2.188 1 97.81 86 LEU B N 1
ATOM 1481 C CA . LEU B 1 86 ? -7.625 -10.094 1.561 1 97.81 86 LEU B CA 1
ATOM 1482 C C . LEU B 1 86 ? -7.535 -10.484 0.089 1 97.81 86 LEU B C 1
ATOM 1484 O O . LEU B 1 86 ? -6.508 -10.266 -0.555 1 97.81 86 LEU B O 1
ATOM 1488 N N . GLU B 1 87 ? -8.609 -11.078 -0.382 1 97.38 87 GLU B N 1
ATOM 1489 C CA . GLU B 1 87 ? -8.797 -11.375 -1.799 1 97.38 87 GLU B CA 1
ATOM 1490 C C . GLU B 1 87 ? -9.672 -10.328 -2.479 1 97.38 87 GLU B C 1
ATOM 1492 O O . GLU B 1 87 ? -10.75 -10 -1.987 1 97.38 87 GLU B O 1
ATOM 1497 N N . THR B 1 88 ? -9.172 -9.812 -3.662 1 96.38 88 THR B N 1
ATOM 1498 C CA . THR B 1 88 ? -9.906 -8.711 -4.27 1 96.38 88 THR B CA 1
ATOM 1499 C C . THR B 1 88 ? -9.961 -8.867 -5.785 1 96.38 88 THR B C 1
ATOM 1501 O O . THR B 1 88 ? -9.195 -9.641 -6.363 1 96.38 88 THR B O 1
ATOM 1504 N N . SER B 1 89 ? -10.883 -8.211 -6.383 1 95.44 89 SER B N 1
ATOM 1505 C CA . SER B 1 89 ? -10.953 -7.918 -7.812 1 95.44 89 SER B CA 1
ATOM 1506 C C . SER B 1 89 ? -11.258 -6.445 -8.062 1 95.44 89 SER B C 1
ATOM 1508 O O . SER B 1 89 ? -12.367 -5.98 -7.805 1 95.44 89 SER B O 1
ATOM 1510 N N . ALA B 1 90 ? -10.297 -5.73 -8.562 1 92 90 ALA B N 1
ATOM 1511 C CA . ALA B 1 90 ? -10.5 -4.32 -8.883 1 92 90 ALA B CA 1
ATOM 1512 C C . ALA B 1 90 ? -11.523 -4.156 -10.008 1 92 90 ALA B C 1
ATOM 1514 O O . ALA B 1 90 ? -12.164 -3.111 -10.117 1 92 90 ALA B O 1
ATOM 1515 N N . ARG B 1 91 ? -11.625 -5.141 -10.75 1 90.81 91 ARG B N 1
ATOM 1516 C CA . ARG B 1 91 ? -12.531 -5.09 -11.891 1 90.81 91 ARG B CA 1
ATOM 1517 C C . ARG B 1 91 ? -13.984 -5.266 -11.453 1 90.81 91 ARG B C 1
ATOM 1519 O O . ARG B 1 91 ? -14.852 -4.477 -11.828 1 90.81 91 ARG B O 1
ATOM 1526 N N . ASP B 1 92 ? -14.25 -6.258 -10.586 1 92.69 92 ASP B N 1
ATOM 1527 C CA . ASP B 1 92 ? -15.617 -6.582 -10.203 1 92.69 92 ASP B CA 1
ATOM 1528 C C . ASP B 1 92 ? -15.977 -5.957 -8.859 1 92.69 92 ASP B C 1
ATOM 1530 O O . ASP B 1 92 ? -17.141 -6.004 -8.43 1 92.69 92 ASP B O 1
ATOM 1534 N N . GLY B 1 93 ? -15.039 -5.508 -8.195 1 91.88 93 GLY B N 1
ATOM 1535 C CA . GLY B 1 93 ? -15.297 -4.875 -6.91 1 91.88 93 GLY B CA 1
ATOM 1536 C C . GLY B 1 93 ? -15.266 -5.848 -5.75 1 91.88 93 GLY B C 1
ATOM 1537 O O . GLY B 1 93 ? -15.539 -5.469 -4.605 1 91.88 93 GLY B O 1
ATOM 1538 N N . THR B 1 94 ? -14.977 -7.074 -6.043 1 95.06 94 THR B N 1
ATOM 1539 C CA . THR B 1 94 ? -14.906 -8.078 -4.988 1 95.06 94 THR B CA 1
ATOM 1540 C C . THR B 1 94 ? -13.867 -7.695 -3.941 1 95.06 94 THR B C 1
ATOM 1542 O O . THR B 1 94 ? -12.742 -7.312 -4.285 1 95.06 94 THR B O 1
ATOM 1545 N N . GLY B 1 95 ? -14.305 -7.754 -2.574 1 96.25 95 GLY B N 1
ATOM 1546 C CA . GLY B 1 95 ? -13.375 -7.566 -1.472 1 96.25 95 GLY B CA 1
ATOM 1547 C C . GLY B 1 95 ? -13.109 -6.105 -1.152 1 96.25 95 GLY B C 1
ATOM 1548 O O . GLY B 1 95 ? -12.492 -5.789 -0.133 1 96.25 95 GLY B O 1
ATOM 1549 N N . LEU B 1 96 ? -13.531 -5.152 -1.937 1 93.69 96 LEU B N 1
ATOM 1550 C CA . LEU B 1 96 ? -13.211 -3.74 -1.778 1 93.69 96 LEU B CA 1
ATOM 1551 C C . LEU B 1 96 ? -13.859 -3.17 -0.523 1 93.69 96 LEU B C 1
ATOM 1553 O O . LEU B 1 96 ? -13.281 -2.311 0.147 1 93.69 96 LEU B O 1
ATOM 1557 N N . ALA B 1 97 ? -15.039 -3.594 -0.278 1 94.69 97 ALA B N 1
ATOM 1558 C CA . ALA B 1 97 ? -15.695 -3.156 0.953 1 94.69 97 ALA B CA 1
ATOM 1559 C C . ALA B 1 97 ? -14.867 -3.535 2.178 1 94.69 97 ALA B C 1
ATOM 1561 O O . ALA B 1 97 ? -14.734 -2.742 3.113 1 94.69 97 ALA B O 1
ATOM 1562 N N . ASP B 1 98 ? -14.336 -4.684 2.209 1 96.69 98 ASP B N 1
ATOM 1563 C CA . ASP B 1 98 ? -13.5 -5.145 3.311 1 96.69 98 ASP B CA 1
ATOM 1564 C C . ASP B 1 98 ? -12.211 -4.328 3.402 1 96.69 98 ASP B C 1
ATOM 1566 O O . ASP B 1 98 ? -11.719 -4.059 4.5 1 96.69 98 ASP B O 1
ATOM 1570 N N . VAL B 1 99 ? -11.633 -3.971 2.316 1 96 99 VAL B N 1
ATOM 1571 C CA . VAL B 1 99 ? -10.43 -3.139 2.285 1 96 99 VAL B CA 1
ATOM 1572 C C . VAL B 1 99 ? -10.719 -1.796 2.953 1 96 99 VAL B C 1
ATOM 1574 O O . VAL B 1 99 ? -9.945 -1.334 3.793 1 96 99 VAL B O 1
ATOM 1577 N N . LEU B 1 100 ? -11.844 -1.175 2.58 1 93.38 100 LEU B N 1
ATOM 1578 C CA . LEU B 1 100 ? -12.219 0.113 3.152 1 93.38 100 LEU B CA 1
ATOM 1579 C C . LEU B 1 100 ? -12.461 -0.008 4.652 1 93.38 100 LEU B C 1
ATOM 1581 O O . LEU B 1 100 ? -12.062 0.863 5.426 1 93.38 100 LEU B O 1
ATOM 1585 N N . GLN B 1 101 ? -13.148 -1.059 4.973 1 93.88 101 GLN B N 1
ATOM 1586 C CA . GLN B 1 101 ? -13.367 -1.303 6.391 1 93.88 101 GLN B CA 1
ATOM 1587 C C . GLN B 1 101 ? -12.039 -1.444 7.137 1 93.88 101 GLN B C 1
ATOM 1589 O O . GLN B 1 101 ? -11.883 -0.915 8.242 1 93.88 101 GLN B O 1
ATOM 1594 N N . TRP B 1 102 ? -11.148 -2.189 6.57 1 94.88 102 TRP B N 1
ATOM 1595 C CA . TRP B 1 102 ? -9.82 -2.348 7.152 1 94.88 102 TRP B CA 1
ATOM 1596 C C . TRP B 1 102 ? -9.133 -0.997 7.316 1 94.88 102 TRP B C 1
ATOM 1598 O O . TRP B 1 102 ? -8.547 -0.715 8.359 1 94.88 102 TRP B O 1
ATOM 1608 N N . LEU B 1 103 ? -9.18 -0.126 6.352 1 92.44 103 LEU B N 1
ATOM 1609 C CA . LEU B 1 103 ? -8.57 1.195 6.402 1 92.44 103 LEU B CA 1
ATOM 1610 C C . LEU B 1 103 ? -9.1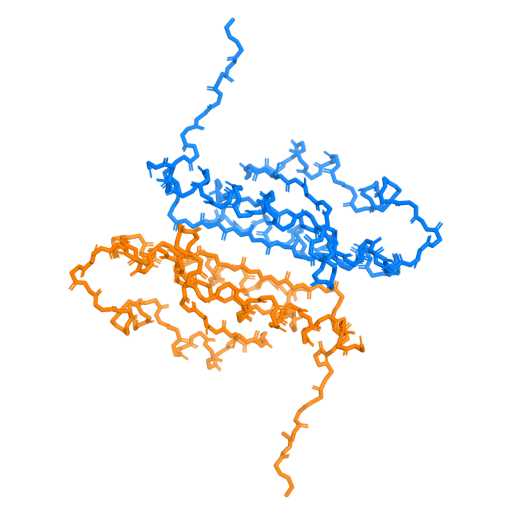72 2.033 7.523 1 92.44 103 LEU B C 1
ATOM 1612 O O . LEU B 1 103 ? -8.445 2.707 8.258 1 92.44 103 LEU B O 1
ATOM 1616 N N . ARG B 1 104 ? -10.43 1.979 7.617 1 89.62 104 ARG B N 1
ATOM 1617 C CA . ARG B 1 104 ? -11.125 2.732 8.656 1 89.62 104 ARG B CA 1
ATOM 1618 C C . ARG B 1 104 ? -10.727 2.24 10.047 1 89.62 104 ARG B C 1
ATOM 1620 O O . ARG B 1 104 ? -10.516 3.043 10.961 1 89.62 104 ARG B O 1
ATOM 1627 N N . ALA B 1 105 ? -10.648 0.921 10.156 1 89.56 105 ALA B N 1
ATOM 1628 C CA . ALA B 1 105 ? -10.297 0.329 11.445 1 89.56 105 ALA B CA 1
ATOM 1629 C C . ALA B 1 105 ? -8.852 0.645 11.82 1 89.56 105 ALA B C 1
ATOM 1631 O O . ALA B 1 105 ? -8.547 0.859 12.992 1 89.56 105 ALA B O 1
ATOM 1632 N N . THR B 1 106 ? -7.965 0.616 10.836 1 87.06 106 THR B N 1
ATOM 1633 C CA . THR B 1 106 ? -6.535 0.832 11.047 1 87.06 106 THR B CA 1
ATOM 1634 C C . THR B 1 106 ? -6.258 2.287 11.414 1 87.06 106 THR B C 1
ATOM 1636 O O . THR B 1 106 ? -5.375 2.57 12.227 1 87.06 106 THR B O 1
ATOM 1639 N N . HIS B 1 107 ? -6.945 3.297 10.875 1 79.38 107 HIS B N 1
ATOM 1640 C CA . HIS B 1 107 ? -6.668 4.715 11.078 1 79.38 107 HIS B CA 1
ATOM 1641 C C . HIS B 1 107 ? -7.688 5.344 12.023 1 79.38 107 HIS B C 1
ATOM 1643 O O . HIS B 1 107 ? -7.621 6.543 12.305 1 79.38 107 HIS B O 1
ATOM 1649 N N . GLY B 1 108 ? -8.281 4.562 12.664 1 66.38 108 GLY B N 1
ATOM 1650 C CA . GLY B 1 108 ? -9.172 5.066 13.703 1 66.38 108 GLY B CA 1
ATOM 1651 C C . GLY B 1 108 ? -10.336 5.859 13.148 1 66.38 108 GLY B C 1
ATOM 1652 O O . GLY B 1 108 ? -10.789 6.824 13.773 1 66.38 108 GLY B O 1
ATOM 1653 N N . ASP B 1 109 ? -10.625 5.836 11.906 1 58.22 109 ASP B N 1
ATOM 1654 C CA . ASP B 1 109 ? -11.781 6.566 11.398 1 58.22 109 ASP B CA 1
ATOM 1655 C C . ASP B 1 109 ? -13.086 5.898 11.828 1 58.22 109 ASP B C 1
ATOM 1657 O O . ASP B 1 109 ? -14.094 5.98 11.117 1 58.22 109 ASP B O 1
ATOM 1661 N N . ASN B 1 110 ? -13 5.055 12.836 1 48.19 110 ASN B N 1
ATOM 1662 C CA 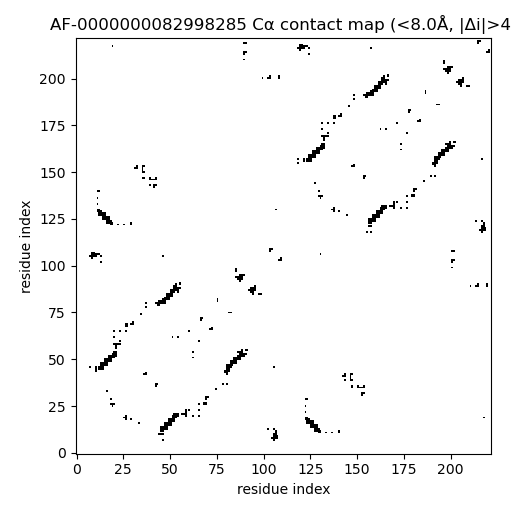. ASN B 1 110 ? -14.18 4.277 13.219 1 48.19 110 ASN B CA 1
ATOM 1663 C C . ASN B 1 110 ? -15.273 5.172 13.789 1 48.19 110 ASN B C 1
ATOM 1665 O O . ASN B 1 110 ? -16.391 4.711 14.023 1 48.19 110 ASN B O 1
ATOM 1669 N N . ASN B 1 111 ? -15.055 6.402 14.117 1 41.22 111 ASN B N 1
ATOM 1670 C CA . ASN B 1 111 ? -16.188 6.996 14.805 1 41.22 111 ASN B CA 1
ATOM 1671 C C . ASN B 1 111 ? -17.328 7.324 13.836 1 41.22 111 ASN B C 1
ATOM 1673 O O . ASN B 1 111 ? -17.078 7.801 12.727 1 41.22 111 ASN B O 1
#

Sequence (222 aa):
MGPIWHSYYGECSALLFVVDAADPTQVSSSCVQLLSVLSAAPLASVPVLVLFNKIDLPCYMSVMEMKSLFHMQDIVSCATQPITILETSARDGTGLADVLQWLRATHGDNNMGPIWHSYYGECSALLFVVDAADPTQVSSSCVQLLSVLSAAPLASVPVLVLFNKIDLPCYMSVMEMKSLFHMQDIVSCATQPITILETSARDGTGLADVLQWLRATHGDNN

InterPro domains:
  IPR006689 Small GTPase superfamily, ARF/SAR type [PF00025] (3-105)
  IPR006689 Small GTPase superfamily, ARF/SAR type [PR00328] (1-26)
  IPR006689 Small GTPase superfamily, ARF/SAR type [PR00328] (46-67)
  IPR027417 P-loop containing nucleoside triphosphate hydrolase [G3DSA:3.40.50.300] (1-110)
  IPR027417 P-loop containing nucleoside triphosphate hydrolase [SSF52540] (3-106)

pLDDT: mean 87.45, std 18.59, range [20.06, 98.38]

Foldseek 3Di:
DPCPDDCLQPDPDAEEQEDALQDLVCLCVSLVVVVVVLVDVVCQQHAYEYEHEPQVDDHPDDPVRSCVSSVVVVCCVPGRYHYHYFYYYPVVGPGVVVVVVVVCSSNVVPD/DPCPDDDLLPDPDAEEQEDALQDLVCLCVSLVVVVVVLVDVVCQQHAYEYEHEPQVDDHPDDPVRSCVSSVVVVCCVPGRYHYHYFYYYPVVGPGVVVVVVVVCRSNVVPD

Nearest PDB structures (foldseek):
  8oum-assembly4_D  TM=8.820E-01  e=2.677E-05  Promethearchaeati archaeon
  8oun-assembly1_A  TM=8.635E-01  e=2.348E-05  Promethearchaeati archaeon
  8oum-assembly3_C  TM=8.804E-01  e=1.208E-04  Promethearchaeati archaeon
  8dzt-assembly1_A  TM=7.983E-01  e=1.377E-04  Homo sapiens
  8dzo-assembly1_A  TM=7.831E-01  e=1.470E-04  Homo sapiens

Secondary structure (DSSP, 8-state):
-------GGG-SEEEEEEEETT-HHHHHHHHHHHHHHHT-GGGTT--EEEEEE-TTS--SS-HHHHHHHTTHHHHHHH-SS-EEEEE--TTT-TTHHHHHHHHHHHHTTT-/-------GGG-SEEEEEEEETT-HHHHHHHHHHHHHHHT-GGGTT--EEEEEE-TTS--SS-HHHHHHHTTHHHHHHH-SS-EEEEE--TTT-TTHHHHHHHHHHHHTTT-

Solvent-accessible surface area (backbone atoms only — not comparable to full-atom values): 12154 Å² total; per-residue (Å²): 132,74,85,76,75,79,77,57,50,67,41,56,42,36,36,38,41,38,35,40,54,48,40,73,88,47,35,55,59,47,33,53,28,50,51,50,42,71,66,25,70,74,42,58,58,38,37,32,37,38,32,38,25,42,64,82,48,82,48,98,59,54,70,67,53,48,39,56,68,40,38,44,71,60,47,59,72,67,46,76,30,54,70,46,78,46,62,25,14,76,84,81,50,45,48,47,68,58,52,47,50,49,52,25,57,42,55,49,59,68,118,132,74,83,74,75,86,70,57,51,69,40,55,42,38,37,38,41,38,36,40,54,48,40,74,88,47,34,55,61,48,34,53,28,50,52,48,41,71,65,26,69,75,42,59,58,39,37,34,38,39,32,38,25,41,63,82,47,82,50,98,58,53,70,68,54,46,41,56,66,38,39,44,70,60,46,59,73,67,48,78,33,52,69,44,80,46,61,24,15,78,83,80,49,45,48,48,67,58,52,46,51,48,51,27,56,42,53,50,58,67,118

Organism: Strigops habroptila (NCBI:txid2489341)